Protein AF-A0A0Q1AIX6-F1 (afdb_monomer)

Sequence (187 aa):
MTKRRRKIDTQPGAGPVQQSLFDYIQRLNEALRSGADTEGTLNIRERLRLSLNRAIKNCGLSRPQISGEMSHLLGADVTKSIIDSWTAESKEGNRIPAEYLPAFCQVTGSNEPIEILNDAAGMFSLPGPDALRSEIQRLAEQERKIRSEKRKREIFLLEMEGKAPEVKSSKRLLTPRRKKLRGEGAK

Nearest PDB structures (foldseek):
  1hf0-assembly1_B  TM=4.771E-01  e=3.817E+00  Homo sapiens
  1au7-assembly1_B  TM=4.408E-01  e=3.611E+00  Rattus norvegicus
  5wc9-assembly1_B  TM=4.085E-01  e=3.417E+00  Homo sapiens

Solvent-accessible surface area (backbone atoms only — not comparable to full-atom values): 11769 Å² total; per-residue (Å²): 138,84,84,79,79,82,79,82,80,84,76,94,78,92,71,89,76,78,71,50,69,65,58,52,53,49,52,51,51,43,61,68,67,59,62,74,86,48,92,65,80,74,66,50,65,64,62,42,30,51,35,51,49,48,30,50,69,71,47,80,56,54,61,60,55,50,17,51,56,37,17,65,72,66,75,44,95,46,45,45,69,56,57,50,34,37,52,41,83,89,42,77,91,49,65,75,58,77,87,50,45,64,46,49,25,63,74,33,73,34,61,57,54,58,47,56,52,28,54,67,69,76,44,81,87,59,61,70,71,57,44,51,52,51,50,53,50,54,52,52,52,51,50,52,51,52,52,52,56,50,51,53,51,53,53,52,48,32,58,73,70,72,44,80,81,84,75,81,72,90,73,82,85,88,77,82,83,76,86,82,81,88,79,89,85,89,134

Structure (mmCIF, N/CA/C/O backbone):
data_AF-A0A0Q1AIX6-F1
#
_entry.id   AF-A0A0Q1AIX6-F1
#
loop_
_atom_site.group_PDB
_atom_site.id
_atom_site.type_symbol
_atom_site.label_atom_id
_atom_site.label_alt_id
_atom_site.label_comp_id
_atom_site.label_asym_id
_atom_site.label_entity_id
_atom_site.label_seq_id
_atom_site.pdbx_PDB_ins_code
_atom_site.Cartn_x
_atom_site.Cartn_y
_atom_site.Cartn_z
_atom_site.occupancy
_atom_site.B_iso_or_equiv
_atom_site.auth_seq_id
_atom_site.auth_comp_id
_atom_site.auth_asym_id
_atom_site.auth_atom_id
_atom_site.pdbx_PDB_model_num
ATOM 1 N N . MET A 1 1 ? 18.824 16.399 61.247 1.00 41.16 1 MET A N 1
ATOM 2 C CA . MET A 1 1 ? 19.192 17.239 60.085 1.00 41.16 1 MET A CA 1
ATOM 3 C C . MET A 1 1 ? 18.231 16.963 58.937 1.00 41.16 1 MET A C 1
ATOM 5 O O . MET A 1 1 ? 18.197 15.859 58.410 1.00 41.16 1 MET A O 1
ATOM 9 N N . THR A 1 2 ? 17.383 17.935 58.625 1.00 36.72 2 THR A N 1
ATOM 10 C CA . THR A 1 2 ? 16.204 17.826 57.755 1.00 36.72 2 THR A CA 1
ATOM 11 C C . THR A 1 2 ? 16.592 18.087 56.294 1.00 36.72 2 THR A C 1
ATOM 13 O O . THR A 1 2 ? 17.027 19.185 55.952 1.00 36.72 2 THR A O 1
ATOM 16 N N . LYS A 1 3 ? 16.459 17.086 55.412 1.00 45.44 3 LYS A N 1
ATOM 17 C CA . LYS A 1 3 ? 16.734 17.234 53.971 1.00 45.44 3 LYS A CA 1
ATOM 18 C C . LYS A 1 3 ? 15.636 18.077 53.308 1.00 45.44 3 LYS A C 1
ATOM 20 O O . LYS A 1 3 ? 14.527 17.605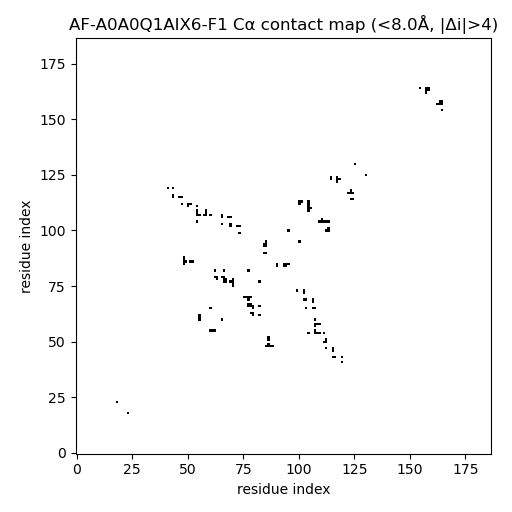 53.075 1.00 45.44 3 LYS A O 1
ATOM 25 N N . ARG A 1 4 ? 15.964 19.333 52.998 1.00 39.69 4 ARG A N 1
ATOM 26 C CA . ARG A 1 4 ? 15.148 20.260 52.197 1.00 39.69 4 ARG A CA 1
ATOM 27 C C . ARG A 1 4 ? 15.014 19.725 50.762 1.00 39.69 4 ARG A C 1
ATOM 29 O O . ARG A 1 4 ? 16.007 19.626 50.045 1.00 39.69 4 ARG A O 1
ATOM 36 N N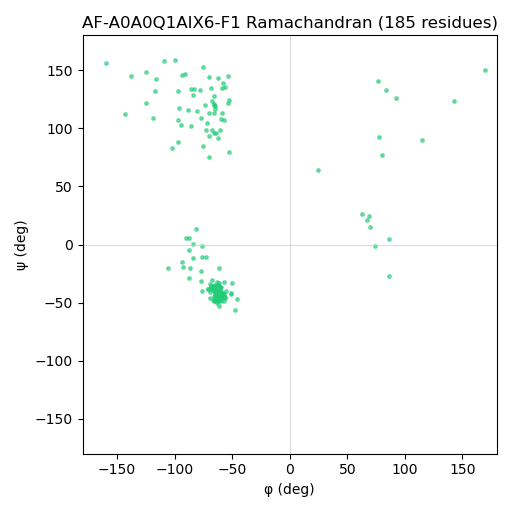 . ARG A 1 5 ? 13.790 19.401 50.333 1.00 45.94 5 ARG A N 1
ATOM 37 C CA . ARG A 1 5 ? 13.445 19.174 48.917 1.00 45.94 5 ARG A CA 1
ATOM 38 C C . ARG A 1 5 ? 13.610 20.499 48.164 1.00 45.94 5 ARG A C 1
ATOM 40 O O . ARG A 1 5 ? 12.954 21.477 48.516 1.00 45.94 5 ARG A O 1
ATOM 47 N N . ARG A 1 6 ? 14.483 20.543 47.152 1.00 44.41 6 ARG A N 1
ATOM 48 C CA . ARG A 1 6 ? 14.595 21.694 46.245 1.00 44.41 6 ARG A CA 1
ATOM 49 C C . ARG A 1 6 ? 13.346 21.736 45.364 1.00 44.41 6 ARG A C 1
ATOM 51 O O . ARG A 1 6 ? 13.110 20.820 44.582 1.00 44.41 6 ARG A O 1
ATOM 58 N N . LYS A 1 7 ? 12.535 22.774 45.551 1.00 42.81 7 LYS A N 1
ATOM 59 C CA . LYS A 1 7 ? 11.471 23.179 44.629 1.00 42.81 7 LYS A CA 1
ATOM 60 C C . LYS A 1 7 ? 12.174 23.667 43.357 1.00 42.81 7 LYS A C 1
ATOM 62 O O . LYS A 1 7 ? 13.061 24.508 43.462 1.00 42.81 7 LYS A O 1
ATOM 67 N N . ILE A 1 8 ? 11.851 23.091 42.201 1.00 43.94 8 ILE A N 1
ATOM 68 C CA . ILE A 1 8 ? 12.318 23.619 40.916 1.00 43.94 8 ILE A CA 1
ATOM 69 C C . ILE A 1 8 ? 11.438 24.835 40.631 1.00 43.94 8 ILE A C 1
ATOM 71 O O . ILE A 1 8 ? 10.236 24.690 40.414 1.00 43.94 8 ILE A O 1
ATOM 75 N N . ASP A 1 9 ? 12.032 26.020 40.732 1.00 41.56 9 ASP A N 1
ATOM 76 C CA . ASP A 1 9 ? 11.418 27.273 40.309 1.00 41.56 9 ASP A CA 1
ATOM 77 C C . ASP A 1 9 ? 11.234 27.231 38.792 1.00 41.56 9 ASP A C 1
ATOM 79 O O . ASP A 1 9 ? 12.197 27.079 38.044 1.00 41.56 9 ASP A O 1
ATOM 83 N N . THR A 1 10 ? 9.993 27.358 38.334 1.00 50.62 10 THR A N 1
ATOM 84 C CA . THR A 1 10 ? 9.696 27.694 36.938 1.00 50.62 10 THR A CA 1
ATOM 85 C C . THR A 1 10 ? 9.320 29.172 36.940 1.00 50.62 10 THR A C 1
ATOM 87 O O . THR A 1 10 ? 8.150 29.517 37.081 1.00 50.62 10 THR A O 1
ATOM 90 N N . GLN A 1 11 ? 10.319 30.059 36.915 1.00 49.84 11 GLN A N 1
ATOM 91 C CA . GLN A 1 11 ? 10.070 31.493 36.752 1.00 49.84 11 GLN A CA 1
ATOM 92 C C . GLN A 1 11 ? 9.783 31.801 35.272 1.00 49.84 11 GLN A C 1
ATOM 94 O O . GLN A 1 11 ? 10.525 31.333 34.405 1.00 49.84 11 GLN A O 1
ATOM 99 N N . PRO A 1 12 ? 8.733 32.578 34.952 1.00 45.59 12 PRO A N 1
ATOM 100 C CA . PRO A 1 12 ? 8.461 33.012 33.592 1.00 45.59 12 PRO A CA 1
ATOM 101 C C . PRO A 1 12 ? 9.265 34.284 33.296 1.00 45.59 12 PRO A C 1
ATOM 103 O O . PRO A 1 12 ? 8.898 35.375 33.724 1.00 45.59 12 PRO A O 1
ATOM 106 N N . GLY A 1 13 ? 10.370 34.145 32.563 1.00 50.66 13 GLY A N 1
ATOM 107 C CA . GLY A 1 13 ? 11.128 35.280 32.030 1.00 50.66 13 GLY A CA 1
ATOM 108 C C . GLY A 1 13 ? 12.640 35.060 32.040 1.00 50.66 13 GLY A C 1
ATOM 109 O O . GLY A 1 13 ? 13.221 34.843 33.093 1.00 50.66 13 GLY A O 1
ATOM 110 N N . ALA A 1 14 ? 13.256 35.188 30.860 1.00 47.53 14 ALA A N 1
ATOM 111 C CA . ALA A 1 14 ? 14.700 35.157 30.577 1.00 47.53 14 ALA A CA 1
ATOM 112 C C . ALA A 1 14 ? 15.377 33.767 30.488 1.00 47.53 14 ALA A C 1
ATOM 114 O O . ALA A 1 14 ? 16.138 33.346 31.353 1.00 47.53 14 ALA A O 1
ATOM 115 N N . GLY A 1 15 ? 15.162 33.093 29.353 1.00 47.16 15 GLY A N 1
ATOM 116 C CA . GLY A 1 15 ? 15.954 31.959 28.856 1.00 47.16 15 GLY A CA 1
ATOM 117 C C . GLY A 1 15 ? 15.247 31.290 27.669 1.00 47.16 15 GLY A C 1
ATOM 118 O O . GLY A 1 15 ? 14.016 31.370 27.614 1.00 47.16 15 GLY A O 1
ATOM 119 N N . PRO A 1 16 ? 15.952 30.671 26.697 1.00 48.53 16 PRO A N 1
ATOM 120 C CA . PRO A 1 16 ? 15.283 29.919 25.640 1.00 48.53 16 PRO A CA 1
ATOM 121 C C . PRO A 1 16 ? 14.456 28.822 26.310 1.00 48.53 16 PRO A C 1
ATOM 123 O O . PRO A 1 16 ? 15.002 27.944 26.975 1.00 48.53 16 PRO A O 1
ATOM 126 N N . VAL A 1 17 ? 13.131 28.940 26.199 1.00 63.47 17 VAL A N 1
ATOM 127 C CA . VAL A 1 17 ? 12.175 28.015 26.807 1.00 63.47 17 VAL A CA 1
ATOM 128 C C . VAL A 1 17 ? 12.509 26.630 26.278 1.00 63.47 17 VAL A C 1
ATOM 130 O O . VAL A 1 17 ? 12.293 26.342 25.100 1.00 63.47 17 VAL A O 1
ATOM 133 N N . GLN A 1 18 ? 13.087 25.788 27.132 1.00 62.38 18 GLN A N 1
ATOM 134 C CA . GLN A 1 18 ? 13.288 24.385 26.822 1.00 62.38 18 GLN A CA 1
ATOM 135 C C . GLN A 1 18 ? 11.887 23.783 26.727 1.00 62.38 18 GLN A C 1
ATOM 137 O O . GLN A 1 18 ? 11.238 23.533 27.740 1.00 62.38 18 GLN A O 1
ATOM 142 N N . GLN A 1 19 ? 11.372 23.688 25.500 1.00 65.44 19 GLN A N 1
ATOM 143 C CA . GLN A 1 19 ? 10.021 23.205 25.252 1.00 65.44 19 GLN A CA 1
ATOM 144 C C . GLN A 1 19 ? 9.911 21.788 25.807 1.00 65.44 19 GLN A C 1
ATOM 146 O O . GLN A 1 19 ? 10.802 20.957 25.602 1.00 65.44 19 GLN A O 1
ATOM 151 N N . SER A 1 20 ? 8.822 21.519 26.525 1.00 83.81 20 SER A N 1
ATOM 152 C CA . SER A 1 20 ? 8.503 20.155 26.918 1.00 83.81 20 SER A CA 1
ATOM 153 C C . SER A 1 20 ? 8.395 19.310 25.652 1.00 83.81 20 SER A C 1
ATOM 155 O O . SER A 1 20 ? 7.803 19.738 24.660 1.00 83.81 20 SER A O 1
ATOM 157 N N . LEU A 1 21 ? 8.931 18.088 25.688 1.00 80.75 21 LEU A N 1
ATOM 158 C CA . LEU A 1 21 ? 8.749 17.112 24.611 1.00 80.75 21 LEU A CA 1
ATOM 159 C C . LEU A 1 21 ? 7.261 16.961 24.247 1.00 80.75 21 LEU A C 1
ATOM 161 O O . LEU A 1 21 ? 6.926 16.764 23.083 1.00 80.75 21 LEU A O 1
ATOM 165 N N . PHE A 1 22 ? 6.375 17.100 25.236 1.00 81.81 22 PHE A N 1
ATOM 166 C CA . PHE A 1 22 ? 4.932 17.059 25.034 1.00 81.81 22 PHE A CA 1
ATOM 167 C C . PHE A 1 22 ? 4.423 18.233 24.185 1.00 81.81 22 PHE A C 1
ATOM 169 O O . PHE A 1 22 ? 3.699 18.003 23.222 1.00 81.81 22 PHE A O 1
ATOM 176 N N . ASP A 1 23 ? 4.868 19.460 24.468 1.00 83.25 23 ASP A N 1
ATOM 177 C CA . ASP A 1 23 ? 4.490 20.658 23.703 1.00 83.25 23 ASP A CA 1
ATOM 178 C C . ASP A 1 23 ? 5.036 20.592 22.272 1.00 83.25 23 ASP A C 1
ATOM 180 O O . ASP A 1 23 ? 4.371 20.994 21.318 1.00 83.25 23 ASP A O 1
ATOM 184 N N . TYR A 1 24 ? 6.238 20.032 22.108 1.00 80.44 24 TYR A N 1
ATOM 185 C CA . TYR A 1 24 ? 6.845 19.817 20.799 1.00 80.44 24 TYR A CA 1
ATOM 186 C C . TYR A 1 24 ? 6.050 18.808 19.959 1.00 80.44 24 TYR A C 1
ATOM 188 O O . TYR A 1 24 ? 5.703 19.092 18.813 1.00 80.44 24 TYR A O 1
ATOM 196 N N . ILE A 1 25 ? 5.695 17.655 20.538 1.00 84.56 25 ILE A N 1
ATOM 197 C CA . ILE A 1 25 ? 4.859 16.645 19.872 1.00 84.56 25 ILE A CA 1
ATOM 198 C C . ILE A 1 25 ? 3.474 17.218 19.551 1.00 84.56 25 ILE A C 1
ATOM 200 O O . ILE A 1 25 ? 2.960 16.995 18.456 1.00 84.56 25 ILE A O 1
ATOM 204 N N . GLN A 1 26 ? 2.875 17.971 20.475 1.00 82.00 26 GLN A N 1
ATOM 205 C CA . GLN A 1 26 ? 1.561 18.574 20.283 1.00 82.00 26 GLN A CA 1
ATOM 206 C C . GLN A 1 26 ? 1.575 19.593 19.141 1.00 82.00 26 GLN A C 1
ATOM 208 O O . GLN A 1 26 ? 0.715 19.515 18.270 1.00 82.00 26 GLN A O 1
ATOM 213 N N . ARG A 1 27 ? 2.598 20.452 19.070 1.00 77.25 27 ARG A N 1
ATOM 214 C CA . ARG A 1 27 ? 2.773 21.430 17.989 1.00 77.25 27 ARG A CA 1
ATOM 215 C C . ARG A 1 27 ? 3.048 20.781 16.635 1.00 77.25 27 ARG A C 1
ATOM 217 O O . ARG A 1 27 ? 2.537 21.258 15.629 1.00 77.25 27 ARG A O 1
ATOM 224 N N . LEU A 1 28 ? 3.834 19.702 16.588 1.00 73.44 28 LEU A N 1
ATOM 225 C CA . LEU A 1 28 ? 4.034 18.926 15.358 1.00 73.44 28 LEU A CA 1
ATOM 226 C C . LEU A 1 28 ? 2.720 18.310 14.871 1.00 73.44 28 LEU A C 1
ATOM 228 O O . LEU A 1 28 ? 2.415 18.360 13.684 1.00 73.44 28 LEU A O 1
ATOM 232 N N . ASN A 1 29 ? 1.926 17.762 15.789 1.00 75.44 29 ASN A N 1
ATOM 233 C CA . ASN A 1 29 ? 0.626 17.178 15.474 1.00 75.44 29 ASN A CA 1
ATOM 234 C C . ASN A 1 29 ? -0.385 18.258 15.056 1.00 75.44 29 ASN A C 1
ATOM 236 O O . ASN A 1 29 ? -1.163 18.049 14.135 1.00 75.44 29 ASN A O 1
ATOM 240 N N . GLU A 1 30 ? -0.343 19.435 15.681 1.00 68.50 30 GLU A N 1
ATOM 241 C CA . GLU A 1 30 ? -1.102 20.607 15.249 1.00 68.50 30 GLU A CA 1
ATOM 242 C C . GLU A 1 30 ? -0.661 21.092 13.876 1.00 68.50 30 GLU A C 1
ATOM 244 O O . GLU A 1 30 ? -1.535 21.324 13.066 1.00 68.50 30 GLU A O 1
ATOM 249 N N . ALA A 1 31 ? 0.631 21.151 13.553 1.00 61.03 31 ALA A N 1
ATOM 250 C CA . ALA A 1 31 ? 1.104 21.513 12.214 1.00 61.03 31 ALA A CA 1
ATOM 251 C C . ALA A 1 31 ? 0.694 20.487 11.139 1.00 61.03 31 ALA A C 1
ATOM 253 O O . ALA A 1 31 ? 0.381 20.862 10.012 1.00 61.03 31 ALA A O 1
ATOM 254 N N . LEU A 1 32 ? 0.654 19.198 11.495 1.00 63.03 32 LEU A N 1
ATOM 255 C CA . LEU A 1 32 ? 0.137 18.125 10.639 1.00 63.03 32 LEU A CA 1
ATOM 256 C C . LEU A 1 32 ? -1.387 18.220 10.445 1.00 63.03 32 LEU A C 1
ATOM 258 O O . LEU A 1 32 ? -1.889 17.884 9.378 1.00 63.03 32 LEU A O 1
ATOM 262 N N . ARG A 1 33 ? -2.129 18.671 11.466 1.00 60.94 33 ARG A N 1
ATOM 263 C CA . ARG A 1 33 ? -3.597 18.823 11.444 1.00 60.94 33 ARG A CA 1
ATOM 264 C C . ARG A 1 33 ? -4.069 20.164 10.901 1.00 60.94 33 ARG A C 1
ATOM 266 O O . ARG A 1 33 ? -5.171 20.244 10.377 1.00 60.94 33 ARG A O 1
ATOM 273 N N . SER A 1 34 ? -3.267 21.212 11.053 1.00 56.59 34 SER A N 1
ATOM 274 C CA . SER A 1 34 ? -3.606 22.586 10.701 1.00 56.59 34 SER A CA 1
ATOM 275 C C . SER A 1 34 ? -3.417 22.858 9.224 1.00 56.59 34 SER A C 1
ATOM 277 O O . SER A 1 34 ? -3.389 24.037 8.887 1.00 56.59 34 SER A O 1
ATOM 279 N N . GLY A 1 35 ? -3.244 21.806 8.403 1.00 53.00 35 GLY A N 1
ATOM 280 C CA . GLY A 1 35 ? -3.623 21.756 6.994 1.00 53.00 35 GLY A CA 1
ATOM 281 C C . GLY A 1 35 ? -3.682 23.134 6.372 1.00 53.00 35 GLY A C 1
ATOM 282 O O . GLY A 1 35 ? -4.755 23.626 6.039 1.00 53.00 35 GLY A O 1
ATOM 283 N N . ALA A 1 36 ? -2.531 23.804 6.303 1.00 52.34 36 ALA A N 1
ATOM 284 C CA . ALA A 1 36 ? -2.419 24.904 5.384 1.00 52.34 36 ALA A CA 1
ATOM 285 C C . ALA A 1 36 ? -2.417 24.173 4.053 1.00 52.34 36 ALA A C 1
ATOM 287 O O . ALA A 1 36 ? -1.377 23.629 3.670 1.00 52.34 36 ALA A O 1
ATOM 288 N N . ASP A 1 37 ? -3.612 24.049 3.465 1.00 58.44 37 ASP A N 1
ATOM 289 C CA . ASP A 1 37 ? -3.861 23.666 2.083 1.00 58.44 37 ASP A CA 1
ATOM 290 C C . ASP A 1 37 ? -3.012 24.603 1.230 1.00 58.44 37 ASP A C 1
ATOM 292 O O . ASP A 1 37 ? -3.424 25.667 0.771 1.00 58.44 37 ASP A O 1
ATOM 296 N N . THR A 1 38 ? -1.739 24.253 1.160 1.00 60.97 38 THR A N 1
ATOM 297 C CA . THR A 1 38 ? -0.726 24.954 0.416 1.00 60.97 38 THR A CA 1
ATOM 298 C C . THR A 1 38 ? -0.842 24.385 -0.979 1.00 60.97 38 THR A C 1
ATOM 300 O O . THR A 1 38 ? -1.045 23.186 -1.190 1.00 60.97 38 THR A O 1
ATOM 303 N N . GLU A 1 39 ? -0.835 25.275 -1.957 1.00 73.44 39 GLU A N 1
ATOM 304 C CA . GLU A 1 39 ? -1.005 24.880 -3.341 1.00 73.44 39 GLU A CA 1
ATOM 305 C C . GLU A 1 39 ? 0.022 23.788 -3.694 1.00 73.44 39 GLU A C 1
ATOM 307 O O . GLU A 1 39 ? 1.227 23.953 -3.510 1.00 73.44 39 GLU A O 1
ATOM 312 N N . GLY A 1 40 ? -0.465 22.626 -4.139 1.00 78.75 40 GLY A N 1
ATOM 313 C CA . GLY A 1 40 ? 0.387 21.514 -4.557 1.00 78.75 40 GLY A CA 1
ATOM 314 C C . GLY A 1 40 ? 0.866 20.541 -3.469 1.00 78.75 40 GLY A C 1
ATOM 315 O O . GLY A 1 40 ? 1.585 19.610 -3.826 1.00 78.75 40 GLY A O 1
ATOM 316 N N . THR A 1 41 ? 0.453 20.639 -2.196 1.00 79.75 41 THR A N 1
ATOM 317 C CA . THR A 1 41 ? 0.847 19.655 -1.150 1.00 79.75 41 THR A CA 1
ATOM 318 C C . THR A 1 41 ? 0.471 18.213 -1.506 1.00 79.75 41 THR A C 1
ATOM 320 O O . THR A 1 41 ? 1.187 17.272 -1.168 1.00 79.75 41 THR A O 1
ATOM 323 N N . LEU A 1 42 ? -0.635 18.033 -2.232 1.00 84.50 42 LEU A N 1
ATOM 324 C CA . LEU A 1 42 ? -1.120 16.728 -2.690 1.00 84.50 42 LEU A CA 1
ATOM 325 C C . LEU A 1 42 ? -0.577 16.325 -4.071 1.00 84.50 42 LEU A C 1
ATOM 327 O O . LEU A 1 42 ? -0.973 15.295 -4.620 1.00 84.50 42 LEU A O 1
ATOM 331 N N . ASN A 1 43 ? 0.344 17.100 -4.654 1.00 90.25 43 ASN A N 1
ATOM 332 C CA . ASN A 1 43 ? 0.985 16.742 -5.915 1.00 90.25 43 ASN A CA 1
ATOM 333 C C . ASN A 1 43 ? 2.031 15.638 -5.698 1.00 90.25 43 ASN A C 1
ATOM 335 O O . ASN A 1 43 ? 3.230 15.874 -5.562 1.00 90.25 43 ASN A O 1
ATOM 339 N N . ILE A 1 44 ? 1.559 14.395 -5.701 1.00 92.44 44 ILE A N 1
ATOM 340 C CA . ILE A 1 44 ? 2.382 13.200 -5.492 1.00 92.44 44 ILE A CA 1
ATOM 341 C C . ILE A 1 44 ? 3.014 12.639 -6.768 1.00 92.44 44 ILE A C 1
ATOM 343 O O . ILE A 1 44 ? 3.630 11.576 -6.708 1.00 92.44 44 ILE A O 1
ATOM 347 N N . ARG A 1 45 ? 2.880 13.314 -7.920 1.00 91.75 45 ARG A N 1
ATOM 348 C CA . ARG A 1 45 ? 3.318 12.808 -9.237 1.00 91.75 45 ARG A CA 1
ATOM 349 C C . ARG A 1 45 ? 4.738 12.245 -9.199 1.00 91.75 45 ARG A C 1
ATOM 351 O O . ARG A 1 45 ? 4.953 11.089 -9.560 1.00 91.75 45 ARG A O 1
ATOM 358 N N . GLU A 1 46 ? 5.700 13.060 -8.773 1.00 92.06 46 GLU A N 1
ATOM 359 C CA . GLU A 1 46 ? 7.112 12.667 -8.790 1.00 92.06 46 GLU A CA 1
ATOM 360 C C . GLU A 1 46 ? 7.417 11.603 -7.739 1.00 92.06 46 GLU A C 1
ATOM 362 O O . GLU A 1 46 ? 8.138 10.648 -8.023 1.00 92.06 46 GLU A O 1
ATOM 367 N N . ARG A 1 47 ? 6.799 11.698 -6.556 1.00 93.94 47 ARG A N 1
ATOM 368 C CA . ARG A 1 47 ? 6.938 10.684 -5.503 1.00 93.94 47 ARG A CA 1
ATOM 369 C C . ARG A 1 47 ? 6.465 9.317 -6.001 1.00 93.94 47 ARG A C 1
ATOM 371 O O . ARG A 1 47 ? 7.187 8.330 -5.861 1.00 93.94 47 ARG A O 1
ATOM 378 N N . LEU A 1 48 ? 5.307 9.279 -6.663 1.00 95.38 48 LEU A N 1
ATOM 379 C CA . LEU A 1 48 ? 4.753 8.073 -7.267 1.00 95.38 48 LEU A CA 1
ATOM 380 C C . LEU A 1 48 ? 5.665 7.546 -8.383 1.00 95.38 48 LEU A C 1
ATOM 382 O O . LEU A 1 48 ? 6.069 6.388 -8.336 1.00 95.38 48 LEU A O 1
ATOM 386 N N . ARG A 1 49 ? 6.089 8.384 -9.336 1.00 95.62 49 ARG A N 1
ATOM 387 C CA . ARG A 1 49 ? 6.994 7.974 -10.428 1.00 95.62 49 ARG A CA 1
ATOM 388 C C . ARG A 1 49 ? 8.308 7.379 -9.911 1.00 95.62 49 ARG A C 1
ATOM 390 O O . ARG A 1 49 ?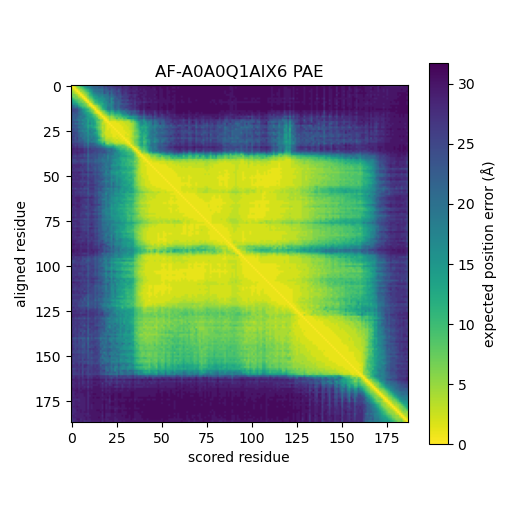 8.792 6.376 -10.446 1.00 95.62 49 ARG A O 1
ATOM 397 N N . LEU A 1 50 ? 8.901 7.986 -8.884 1.00 96.31 50 LEU A N 1
ATOM 398 C CA . LEU A 1 50 ? 10.127 7.488 -8.263 1.00 96.31 50 LEU A CA 1
ATOM 399 C C . LEU A 1 50 ? 9.899 6.142 -7.569 1.00 96.31 50 LEU A C 1
ATOM 401 O O . LEU A 1 50 ? 10.736 5.254 -7.726 1.00 96.31 50 LEU A O 1
ATOM 405 N N . SER A 1 51 ? 8.764 5.951 -6.889 1.00 97.56 51 SER A N 1
ATOM 406 C CA . SER A 1 51 ? 8.415 4.656 -6.286 1.00 97.56 51 SER A CA 1
ATOM 407 C C . SER A 1 51 ? 8.257 3.544 -7.324 1.00 97.56 51 SER A C 1
ATOM 409 O O . SER A 1 51 ? 8.833 2.474 -7.154 1.00 97.56 51 SER A O 1
ATOM 411 N N . LEU A 1 52 ? 7.610 3.814 -8.467 1.00 97.62 52 LEU A N 1
ATOM 412 C CA . LEU A 1 52 ? 7.504 2.843 -9.561 1.00 97.62 52 LEU A CA 1
ATOM 413 C C . LEU A 1 52 ? 8.893 2.445 -10.080 1.00 97.62 52 LEU A C 1
ATOM 415 O O . LEU A 1 52 ? 9.185 1.267 -10.277 1.00 97.62 52 LEU A O 1
ATOM 419 N N . ASN A 1 53 ? 9.785 3.425 -10.264 1.00 97.31 53 ASN A N 1
ATOM 420 C CA . ASN A 1 53 ? 11.158 3.161 -10.691 1.00 97.31 53 ASN A CA 1
ATOM 421 C C . ASN A 1 53 ? 11.952 2.356 -9.650 1.00 97.31 53 ASN A C 1
ATOM 423 O O . ASN A 1 53 ? 12.726 1.480 -10.035 1.00 97.31 53 ASN A O 1
ATOM 427 N N . ARG A 1 54 ? 11.779 2.637 -8.352 1.00 98.00 54 ARG A N 1
ATOM 428 C CA . ARG A 1 54 ? 12.396 1.860 -7.265 1.00 98.00 54 ARG A CA 1
ATOM 429 C C . ARG A 1 54 ? 11.887 0.422 -7.249 1.00 98.00 54 ARG A C 1
ATOM 431 O O . ARG A 1 54 ? 12.703 -0.495 -7.238 1.00 98.00 54 ARG A O 1
ATOM 438 N N . ALA A 1 55 ? 10.574 0.227 -7.328 1.00 98.06 55 ALA A N 1
ATOM 439 C CA . ALA A 1 55 ? 9.945 -1.089 -7.364 1.00 98.06 55 ALA A CA 1
ATOM 440 C C . ALA A 1 55 ? 10.466 -1.936 -8.538 1.00 98.06 55 ALA A C 1
ATOM 442 O O . ALA A 1 55 ? 10.937 -3.053 -8.331 1.00 98.06 55 ALA A O 1
ATOM 443 N N . ILE A 1 56 ? 10.504 -1.372 -9.753 1.00 97.75 56 ILE A N 1
ATOM 444 C CA . ILE A 1 56 ? 11.045 -2.060 -10.939 1.00 97.75 56 ILE A CA 1
ATOM 445 C C . ILE A 1 56 ? 12.519 -2.435 -10.742 1.00 97.75 56 ILE A C 1
ATOM 447 O O . ILE A 1 56 ? 12.912 -3.550 -11.070 1.00 97.75 56 ILE A O 1
ATOM 451 N N . LYS A 1 57 ? 13.344 -1.531 -10.196 1.00 97.06 57 LYS A N 1
ATOM 452 C CA . LYS A 1 57 ? 14.774 -1.801 -9.966 1.00 97.06 57 L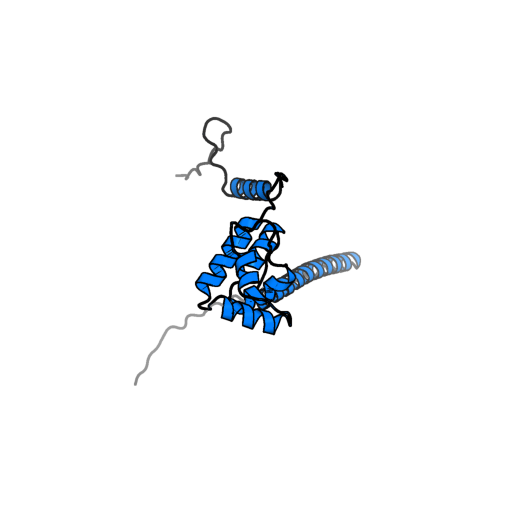YS A CA 1
ATOM 453 C C . LYS A 1 57 ? 15.014 -2.920 -8.949 1.00 97.06 57 LYS A C 1
ATOM 455 O O . LYS A 1 57 ? 15.966 -3.674 -9.114 1.00 97.06 57 LYS A O 1
ATOM 460 N N . ASN A 1 58 ? 14.171 -3.024 -7.924 1.00 97.38 58 ASN A N 1
ATOM 461 C CA . ASN A 1 58 ? 14.392 -3.928 -6.794 1.00 97.38 58 ASN A CA 1
ATOM 462 C C . ASN A 1 58 ? 13.734 -5.307 -6.963 1.00 97.38 58 ASN A C 1
ATOM 464 O O . ASN A 1 58 ? 14.141 -6.249 -6.291 1.00 97.38 58 ASN A O 1
ATOM 468 N N . CYS A 1 59 ? 12.742 -5.448 -7.848 1.00 96.31 59 CYS A N 1
ATOM 469 C CA . CYS A 1 59 ? 11.975 -6.692 -8.000 1.00 96.31 59 CYS A CA 1
ATOM 470 C C . CYS A 1 59 ? 12.698 -7.820 -8.761 1.00 96.31 59 CYS A C 1
ATOM 472 O O . CYS A 1 59 ? 12.211 -8.946 -8.795 1.00 96.31 59 CYS A O 1
ATOM 474 N N . GLY A 1 60 ? 13.839 -7.539 -9.403 1.00 95.62 60 GLY A N 1
ATOM 475 C CA . GLY A 1 60 ? 14.615 -8.530 -10.166 1.00 95.62 60 GLY A CA 1
ATOM 476 C C . GLY A 1 60 ? 14.011 -8.941 -11.519 1.00 95.62 60 GLY A C 1
ATOM 477 O O . GLY A 1 60 ? 14.632 -9.712 -12.247 1.00 95.62 60 GLY A O 1
ATOM 478 N N . LEU A 1 61 ? 12.839 -8.413 -11.886 1.00 97.25 61 LEU A N 1
ATOM 479 C CA . LEU A 1 61 ? 12.173 -8.680 -13.161 1.00 97.25 61 LEU A CA 1
ATOM 480 C C . LEU A 1 61 ? 12.526 -7.624 -14.216 1.00 97.25 61 LEU A C 1
ATOM 482 O O . LEU A 1 61 ? 12.671 -6.434 -13.932 1.00 97.25 61 LEU A O 1
ATOM 486 N N . SER A 1 62 ? 12.608 -8.045 -15.476 1.00 97.25 62 SER A N 1
ATOM 487 C CA . SER A 1 62 ? 12.704 -7.115 -16.602 1.00 97.25 62 SER A CA 1
ATOM 488 C C . SER A 1 62 ? 11.349 -6.457 -16.894 1.00 97.25 62 SER A C 1
ATOM 490 O O . SER A 1 62 ? 10.291 -7.040 -16.668 1.00 97.25 62 SER A O 1
ATOM 492 N N . ARG A 1 63 ? 11.351 -5.246 -17.466 1.00 96.75 63 ARG A N 1
ATOM 493 C CA . ARG A 1 63 ? 10.103 -4.541 -17.826 1.00 96.75 63 ARG A CA 1
ATOM 494 C C . ARG A 1 63 ? 9.161 -5.351 -18.739 1.00 96.75 63 ARG A C 1
ATOM 496 O O . ARG A 1 63 ? 7.963 -5.301 -18.482 1.00 96.75 63 ARG A O 1
ATOM 503 N N . PRO A 1 64 ? 9.640 -6.103 -19.757 1.00 97.69 64 PRO A N 1
ATOM 504 C CA . PRO A 1 64 ? 8.786 -7.022 -20.513 1.00 97.69 64 PRO A CA 1
ATOM 505 C C . PRO A 1 64 ? 8.109 -8.089 -19.645 1.00 97.69 64 PRO A C 1
ATOM 507 O O . PRO A 1 64 ? 6.915 -8.326 -19.808 1.00 97.69 64 PRO A O 1
ATOM 510 N N . GLN A 1 65 ? 8.841 -8.692 -18.701 1.00 98.12 65 GLN A N 1
ATOM 511 C CA . GLN A 1 65 ? 8.271 -9.678 -17.776 1.00 98.12 65 GLN A CA 1
ATOM 512 C C . GLN A 1 65 ? 7.188 -9.037 -16.909 1.00 98.12 65 GLN A C 1
ATOM 514 O O . GLN A 1 65 ? 6.079 -9.551 -16.857 1.00 98.12 65 GLN A O 1
ATOM 519 N N . ILE A 1 66 ? 7.466 -7.863 -16.330 1.00 98.25 66 ILE A N 1
ATOM 520 C CA . ILE A 1 66 ? 6.476 -7.118 -15.538 1.00 98.25 66 ILE A CA 1
ATOM 521 C C . ILE A 1 66 ? 5.219 -6.845 -16.370 1.00 98.25 66 ILE A C 1
ATOM 523 O O . ILE A 1 66 ? 4.112 -7.068 -15.896 1.00 98.25 66 ILE A O 1
ATOM 527 N N . SER A 1 67 ? 5.375 -6.401 -17.620 1.00 97.94 67 SER A N 1
ATOM 528 C CA . SER A 1 67 ? 4.238 -6.120 -18.501 1.00 97.94 67 SER A CA 1
ATOM 529 C C . SER A 1 67 ? 3.412 -7.367 -18.834 1.00 97.94 67 SER A C 1
ATOM 531 O O . SER A 1 67 ? 2.186 -7.293 -18.837 1.00 97.94 67 SER A O 1
ATOM 533 N N . GLY A 1 68 ? 4.059 -8.520 -19.033 1.00 98.06 68 GLY A N 1
ATOM 534 C CA . GLY A 1 68 ? 3.373 -9.791 -19.271 1.00 98.06 68 GLY A CA 1
ATOM 535 C C . GLY A 1 68 ? 2.572 -10.257 -18.055 1.00 98.06 68 GLY A C 1
ATOM 536 O O . GLY A 1 68 ? 1.382 -10.536 -18.178 1.00 98.06 68 GLY A O 1
ATOM 537 N N . GLU A 1 69 ? 3.191 -10.254 -16.873 1.00 98.25 69 GLU A N 1
ATOM 538 C CA . GLU A 1 69 ? 2.527 -10.629 -15.617 1.00 98.25 69 GLU A CA 1
ATOM 539 C C . GLU A 1 69 ? 1.372 -9.677 -15.277 1.00 98.25 69 GLU A C 1
ATOM 541 O O . GLU A 1 69 ? 0.278 -10.113 -14.922 1.00 98.25 69 GLU A O 1
ATOM 546 N N . MET A 1 70 ? 1.572 -8.365 -15.450 1.00 98.12 70 MET A N 1
ATOM 547 C CA . MET A 1 70 ? 0.498 -7.386 -15.272 1.00 98.12 70 MET A CA 1
ATOM 548 C C . MET A 1 70 ? -0.652 -7.629 -16.248 1.00 98.12 70 MET A C 1
ATOM 550 O O . MET A 1 70 ? -1.806 -7.563 -15.835 1.00 98.12 70 MET A O 1
ATOM 554 N N . SER A 1 71 ? -0.355 -7.931 -17.515 1.00 98.19 71 SER A N 1
ATOM 555 C CA . SER A 1 71 ? -1.397 -8.202 -18.509 1.00 98.19 71 SER A CA 1
ATOM 556 C C . SER A 1 71 ? -2.224 -9.427 -18.139 1.00 98.19 71 SER A C 1
ATOM 558 O O . SER A 1 71 ? -3.449 -9.406 -18.241 1.00 98.19 71 SER A O 1
ATOM 560 N N . HIS A 1 72 ? -1.558 -10.474 -17.644 1.00 98.00 72 HIS A N 1
ATOM 561 C CA . HIS A 1 72 ? -2.216 -11.679 -17.160 1.00 98.00 72 HIS A CA 1
ATOM 562 C C . HIS A 1 72 ? -3.151 -11.389 -15.977 1.00 98.00 72 HIS A C 1
ATOM 564 O O . HIS A 1 72 ? -4.305 -11.812 -15.999 1.00 98.00 72 HIS A O 1
ATOM 570 N N . LEU A 1 73 ? -2.686 -10.631 -14.977 1.00 97.81 73 LEU A N 1
ATOM 571 C CA . LEU A 1 73 ? -3.485 -10.292 -13.793 1.00 97.81 73 LEU A CA 1
ATOM 572 C C . LEU A 1 73 ? -4.653 -9.346 -14.100 1.00 97.81 73 LEU A C 1
ATOM 574 O O . LEU A 1 73 ? -5.706 -9.453 -13.476 1.00 97.81 73 LEU A O 1
ATOM 578 N N . LEU A 1 74 ? -4.464 -8.406 -15.027 1.00 97.44 74 LEU A N 1
ATOM 579 C CA . LEU A 1 74 ? -5.465 -7.390 -15.363 1.00 97.44 74 LEU A CA 1
ATOM 580 C C . LEU A 1 74 ? -6.470 -7.863 -16.419 1.00 97.44 74 LEU A C 1
ATOM 582 O O . LEU A 1 74 ? -7.531 -7.257 -16.551 1.00 97.44 74 LEU A O 1
ATOM 586 N N . GLY A 1 75 ? -6.139 -8.899 -17.198 1.00 96.88 75 GLY A N 1
ATOM 587 C CA . GLY A 1 75 ? -6.911 -9.270 -18.386 1.00 96.88 75 GLY A CA 1
ATOM 588 C C . GLY A 1 75 ? -6.912 -8.172 -19.458 1.00 96.88 75 GLY A C 1
ATOM 589 O O . GLY A 1 75 ? -7.864 -8.064 -20.227 1.00 96.88 75 GLY A O 1
ATOM 590 N N . ALA A 1 76 ? -5.871 -7.335 -19.482 1.00 95.31 76 ALA A N 1
ATOM 591 C CA . ALA A 1 76 ? -5.723 -6.194 -20.380 1.00 95.31 76 ALA A CA 1
ATOM 592 C C . ALA A 1 76 ? -4.286 -6.119 -20.906 1.00 95.31 76 ALA A C 1
ATOM 594 O O . ALA A 1 76 ? -3.349 -6.407 -20.169 1.00 95.31 76 ALA A O 1
ATOM 595 N N . ASP A 1 77 ? -4.100 -5.692 -22.154 1.00 95.38 77 ASP A N 1
ATOM 596 C CA . ASP A 1 77 ? -2.770 -5.621 -22.764 1.00 95.38 77 ASP A CA 1
ATOM 597 C C . ASP A 1 77 ? -1.939 -4.461 -22.193 1.00 95.38 77 ASP A C 1
ATOM 599 O O . ASP A 1 77 ? -2.033 -3.305 -22.617 1.00 95.38 77 ASP A O 1
ATOM 603 N N . VAL A 1 78 ? -1.062 -4.784 -21.245 1.00 97.06 78 VAL A N 1
ATOM 604 C CA . VAL A 1 78 ? -0.021 -3.890 -20.739 1.00 97.06 78 VAL A CA 1
ATOM 605 C C . VAL A 1 78 ? 1.274 -4.197 -21.478 1.00 97.06 78 VAL A C 1
ATOM 607 O O . VAL A 1 78 ? 1.846 -5.276 -21.369 1.00 97.06 78 VAL A O 1
ATOM 610 N N . THR A 1 79 ? 1.787 -3.219 -22.220 1.00 97.44 79 THR A N 1
ATOM 611 C CA . THR A 1 79 ? 3.045 -3.355 -22.968 1.00 97.44 79 THR A CA 1
ATOM 612 C C . THR A 1 79 ? 4.217 -2.722 -22.219 1.00 97.44 79 THR A C 1
ATOM 614 O O . THR A 1 79 ? 4.049 -1.807 -21.408 1.00 97.44 79 THR A O 1
ATOM 617 N N . LYS A 1 80 ? 5.452 -3.128 -22.548 1.00 97.06 80 LYS A N 1
ATOM 618 C CA . LYS A 1 80 ? 6.673 -2.470 -22.043 1.00 97.06 80 LYS A CA 1
ATOM 619 C C . LYS A 1 80 ? 6.637 -0.949 -22.255 1.00 97.06 80 LYS A C 1
ATOM 621 O O . LYS A 1 80 ? 7.004 -0.198 -21.356 1.00 97.06 80 LYS A O 1
ATOM 626 N N . SER A 1 81 ? 6.183 -0.488 -23.424 1.00 96.31 81 SER A N 1
ATOM 627 C CA . SER A 1 81 ? 6.084 0.943 -23.742 1.00 96.31 81 SER A CA 1
ATOM 628 C C . SER A 1 81 ? 5.105 1.691 -22.843 1.00 96.31 81 SER A C 1
ATOM 630 O O . SER A 1 81 ? 5.341 2.865 -22.549 1.00 96.31 81 SER A O 1
ATOM 632 N N . ILE A 1 82 ? 4.038 1.023 -22.391 1.00 95.81 82 ILE A N 1
ATOM 633 C CA . ILE A 1 82 ? 3.092 1.577 -21.422 1.00 95.81 82 ILE A CA 1
ATOM 634 C C . ILE A 1 82 ? 3.792 1.758 -20.066 1.00 95.81 82 ILE A C 1
ATOM 636 O O . ILE A 1 82 ? 3.775 2.862 -19.526 1.00 95.81 82 ILE A O 1
ATOM 640 N N . ILE A 1 83 ? 4.516 0.749 -19.569 1.00 96.12 83 ILE A N 1
ATOM 641 C CA . ILE A 1 83 ? 5.288 0.867 -18.313 1.00 96.12 83 ILE A CA 1
ATOM 642 C C . ILE A 1 83 ? 6.356 1.969 -18.407 1.00 96.12 83 ILE A C 1
ATOM 644 O O . ILE A 1 83 ? 6.517 2.782 -17.491 1.00 96.12 83 ILE A O 1
ATOM 648 N N . ASP A 1 84 ? 7.072 2.038 -19.530 1.00 95.75 84 ASP A N 1
ATOM 649 C CA . ASP A 1 84 ? 8.049 3.102 -19.783 1.00 95.75 84 ASP A CA 1
ATOM 650 C C . ASP A 1 84 ? 7.372 4.482 -19.800 1.00 95.75 84 ASP A C 1
ATOM 652 O O . ASP A 1 84 ? 7.965 5.472 -19.377 1.00 95.75 84 ASP A O 1
ATOM 656 N N . SER A 1 85 ? 6.116 4.566 -20.256 1.00 95.69 85 SER A N 1
ATOM 657 C CA . SER A 1 85 ? 5.362 5.821 -20.269 1.00 95.69 85 SER A CA 1
ATOM 658 C C . SER A 1 85 ? 5.03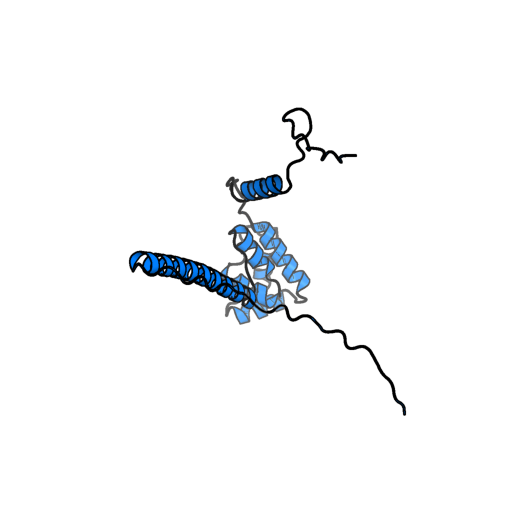1 6.344 -18.874 1.00 95.69 85 SER A C 1
ATOM 660 O O . SER A 1 85 ? 5.101 7.550 -18.665 1.00 95.69 85 SER A O 1
ATOM 662 N N . TRP A 1 86 ? 4.746 5.453 -17.921 1.00 95.50 86 TRP A N 1
ATOM 663 C CA . TRP A 1 86 ? 4.431 5.820 -16.537 1.00 95.50 86 TRP A CA 1
ATOM 664 C C . TRP A 1 86 ? 5.665 6.197 -15.714 1.00 95.50 86 TRP A C 1
ATOM 666 O O . TRP A 1 86 ? 5.552 6.880 -14.699 1.00 95.50 86 TRP A O 1
ATOM 676 N N . THR A 1 87 ? 6.845 5.726 -16.122 1.00 94.50 87 THR A N 1
ATOM 677 C CA . THR A 1 87 ? 8.088 5.851 -15.342 1.00 94.50 87 THR A CA 1
ATOM 678 C C . THR A 1 87 ? 9.055 6.901 -15.884 1.00 94.50 87 THR A C 1
ATOM 680 O O . THR A 1 87 ? 9.911 7.384 -15.130 1.00 94.50 87 THR A O 1
ATOM 683 N N . ALA A 1 88 ? 8.914 7.280 -17.157 1.00 93.44 88 ALA A N 1
ATOM 684 C CA . ALA A 1 88 ? 9.722 8.305 -17.805 1.00 93.44 88 ALA A CA 1
ATOM 685 C C . ALA A 1 88 ? 9.432 9.709 -17.252 1.00 93.44 88 ALA A C 1
ATOM 687 O O . ALA A 1 88 ? 8.285 10.122 -17.118 1.00 93.44 88 ALA A O 1
ATOM 688 N N . GLU A 1 89 ? 10.495 10.465 -16.983 1.00 90.00 89 GLU A N 1
ATOM 689 C CA . GLU A 1 89 ? 10.409 11.856 -16.519 1.00 90.00 89 GLU A CA 1
ATOM 690 C C . GLU A 1 89 ? 9.942 12.810 -17.627 1.00 90.00 89 GLU A C 1
ATOM 692 O O . GLU A 1 89 ? 9.110 13.680 -17.390 1.00 90.00 89 GLU A O 1
ATOM 697 N N . SER A 1 90 ? 10.403 12.582 -18.862 1.00 87.50 90 SER A N 1
ATOM 698 C CA . SER A 1 90 ? 10.096 13.409 -20.037 1.00 87.50 90 SER A CA 1
ATOM 699 C C . SER A 1 90 ? 8.672 13.252 -20.578 1.00 87.50 90 SER A C 1
ATOM 701 O O . SER A 1 90 ? 8.262 14.014 -21.451 1.00 87.50 90 SER A O 1
ATOM 703 N N . LYS A 1 91 ? 7.910 12.260 -20.102 1.00 84.12 91 LYS A N 1
ATOM 704 C CA . LYS A 1 91 ? 6.537 12.004 -20.548 1.00 84.12 91 LYS A CA 1
ATOM 705 C C . LYS A 1 91 ? 5.543 12.643 -19.588 1.00 84.12 91 LYS A C 1
ATOM 707 O O . LYS A 1 91 ? 5.054 12.032 -18.636 1.00 84.12 91 LYS A O 1
ATOM 712 N N . GLU A 1 92 ? 5.223 13.897 -19.862 1.00 76.38 92 GLU A N 1
ATOM 713 C CA . GLU A 1 92 ? 4.160 14.597 -19.151 1.00 76.38 92 GLU A CA 1
ATOM 714 C C . GLU A 1 92 ? 2.783 14.032 -19.542 1.00 76.38 92 GLU A C 1
ATOM 716 O O . GLU A 1 92 ? 2.580 13.588 -20.667 1.00 76.38 92 GLU A O 1
ATOM 721 N N . GLY A 1 93 ? 1.847 13.961 -18.591 1.00 79.62 93 GLY A N 1
ATOM 722 C CA . GLY A 1 93 ? 0.486 13.444 -18.815 1.00 79.62 93 GLY A CA 1
ATOM 723 C C . GLY A 1 93 ? 0.299 11.927 -18.676 1.00 79.62 93 GLY A C 1
ATOM 724 O O . GLY A 1 93 ? -0.774 11.499 -18.266 1.00 79.62 93 GLY A O 1
ATOM 725 N N . ASN A 1 94 ? 1.327 11.106 -18.906 1.00 88.00 94 ASN A N 1
ATOM 726 C CA . ASN A 1 94 ? 1.196 9.651 -18.758 1.00 88.00 94 ASN A CA 1
ATOM 727 C C . ASN A 1 94 ? 1.310 9.236 -17.286 1.00 88.00 94 ASN A C 1
ATOM 729 O O . ASN A 1 94 ? 2.355 9.408 -16.651 1.00 88.00 94 ASN A O 1
ATOM 733 N N . ARG A 1 95 ? 0.223 8.703 -16.725 1.00 90.81 95 ARG A N 1
ATOM 734 C CA . ARG A 1 95 ? 0.151 8.208 -15.345 1.00 90.81 95 ARG A CA 1
ATOM 735 C C . ARG A 1 95 ? -0.331 6.774 -15.342 1.00 90.81 95 ARG A C 1
ATOM 737 O O . ARG A 1 95 ? -1.114 6.384 -16.205 1.00 90.81 95 ARG A O 1
ATOM 744 N N . ILE A 1 96 ? 0.147 6.013 -14.365 1.00 94.81 96 ILE A N 1
ATOM 745 C CA . ILE A 1 96 ? -0.426 4.704 -14.094 1.00 94.81 96 ILE A CA 1
ATOM 746 C C . ILE A 1 96 ? -1.869 4.900 -13.600 1.00 94.81 96 ILE A C 1
ATOM 748 O O . ILE A 1 96 ? -2.080 5.708 -12.689 1.00 94.81 96 ILE A O 1
ATOM 752 N N . PRO A 1 97 ? -2.859 4.217 -14.198 1.00 95.25 97 PRO A N 1
ATOM 753 C CA . PRO A 1 97 ? -4.218 4.207 -13.674 1.00 95.25 97 PRO A CA 1
ATOM 754 C C . PRO A 1 97 ? -4.256 3.576 -12.277 1.00 95.25 97 PRO A C 1
ATOM 756 O O . PRO A 1 97 ? -3.513 2.631 -11.994 1.00 95.25 97 PRO A O 1
ATOM 759 N N . ALA A 1 98 ? -5.104 4.092 -11.388 1.00 94.81 98 ALA A N 1
ATOM 760 C CA . ALA A 1 98 ? -5.153 3.630 -10.000 1.00 94.81 98 ALA A CA 1
ATOM 761 C C . ALA A 1 98 ? -5.554 2.148 -9.903 1.00 94.81 98 ALA A C 1
ATOM 763 O O . ALA A 1 98 ? -5.022 1.407 -9.079 1.00 94.81 98 ALA A O 1
ATOM 764 N N . GLU A 1 99 ? -6.426 1.698 -10.802 1.00 96.31 99 GLU A N 1
ATOM 765 C CA . GLU A 1 99 ? -6.874 0.315 -10.943 1.00 96.31 99 GLU A CA 1
ATOM 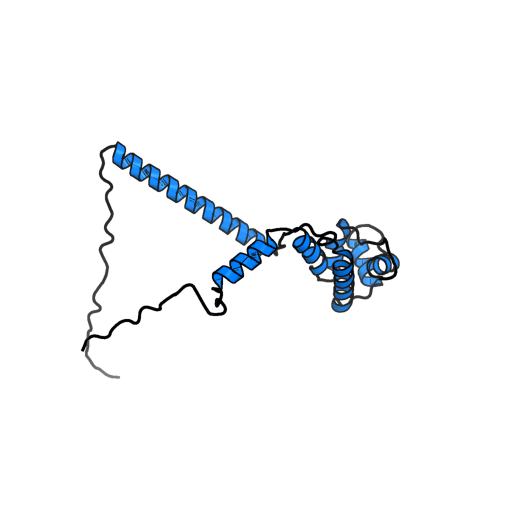766 C C . GLU A 1 99 ? -5.741 -0.670 -11.287 1.00 96.31 99 GLU A C 1
ATOM 768 O O . GLU A 1 99 ? -5.878 -1.865 -11.041 1.00 96.31 99 GLU A O 1
ATOM 773 N N . TYR A 1 100 ? -4.605 -0.196 -11.817 1.00 97.69 100 TYR A N 1
ATOM 774 C CA . TYR A 1 100 ? -3.469 -1.051 -12.196 1.00 97.69 100 TYR A CA 1
ATOM 775 C C . TYR A 1 100 ? -2.421 -1.174 -11.088 1.00 97.69 100 TYR A C 1
ATOM 777 O O . TYR A 1 100 ? -1.566 -2.063 -11.141 1.00 97.69 100 TYR A O 1
ATOM 785 N N . LEU A 1 101 ? -2.475 -0.306 -10.074 1.00 96.88 101 LEU A N 1
ATOM 786 C CA . LEU A 1 101 ? -1.524 -0.316 -8.965 1.00 96.88 101 LEU A CA 1
ATOM 787 C C . LEU A 1 101 ? -1.514 -1.636 -8.185 1.00 96.88 101 LEU A C 1
ATOM 789 O O . LEU A 1 101 ? -0.415 -2.106 -7.905 1.00 96.88 101 LEU A O 1
ATOM 793 N N . PRO A 1 102 ? -2.653 -2.291 -7.877 1.00 96.62 102 PRO A N 1
ATOM 794 C CA . PRO A 1 102 ? -2.627 -3.578 -7.184 1.00 96.62 102 PRO A CA 1
ATOM 795 C C . PRO A 1 102 ? -1.841 -4.646 -7.953 1.00 96.62 102 PRO A C 1
ATOM 797 O O . PRO A 1 102 ? -0.983 -5.309 -7.372 1.00 96.62 102 PRO A O 1
ATOM 800 N N . ALA A 1 103 ? -2.064 -4.758 -9.269 1.00 98.06 103 ALA A N 1
ATOM 801 C CA . ALA A 1 103 ? -1.333 -5.696 -10.119 1.00 98.06 103 ALA A CA 1
ATOM 802 C C . ALA A 1 103 ? 0.162 -5.347 -10.182 1.00 98.06 103 ALA A C 1
ATOM 804 O O . ALA A 1 103 ? 1.009 -6.225 -10.032 1.00 98.06 103 ALA A O 1
ATOM 805 N N . PHE A 1 104 ? 0.504 -4.064 -10.334 1.00 98.25 104 PHE A N 1
ATOM 806 C CA . PHE A 1 104 ? 1.897 -3.613 -10.321 1.00 98.25 104 PHE A CA 1
ATOM 807 C C . PHE A 1 104 ? 2.605 -3.953 -9.000 1.00 98.25 104 PHE A C 1
ATOM 809 O O . PHE A 1 104 ? 3.705 -4.511 -9.012 1.00 98.25 104 PHE A O 1
ATOM 816 N N . CYS A 1 105 ? 1.981 -3.639 -7.863 1.00 97.50 105 CYS A N 1
ATOM 817 C CA . CYS A 1 105 ? 2.530 -3.899 -6.534 1.00 97.50 105 CYS A CA 1
ATOM 818 C C . CYS A 1 105 ? 2.698 -5.401 -6.280 1.00 97.50 105 CYS A C 1
ATOM 820 O O . CYS A 1 105 ? 3.728 -5.818 -5.756 1.00 97.50 105 CYS A O 1
ATOM 822 N N . GLN A 1 106 ? 1.735 -6.221 -6.712 1.00 97.56 106 GLN A N 1
ATOM 823 C CA . GLN A 1 106 ? 1.816 -7.678 -6.612 1.00 97.56 106 GLN A CA 1
ATOM 824 C C . GLN A 1 106 ? 2.973 -8.255 -7.441 1.00 97.56 106 GLN A C 1
ATOM 826 O O . GLN A 1 106 ? 3.730 -9.075 -6.931 1.00 97.56 106 GLN A O 1
ATOM 831 N N . VAL A 1 107 ? 3.138 -7.813 -8.692 1.00 98.19 107 VAL A N 1
ATOM 832 C CA . VAL A 1 107 ? 4.195 -8.310 -9.593 1.00 98.19 107 VAL A CA 1
ATOM 833 C C . VAL A 1 107 ? 5.581 -7.857 -9.141 1.00 98.19 107 VAL A C 1
ATOM 835 O O . VAL A 1 107 ? 6.534 -8.630 -9.182 1.00 98.19 107 VAL A O 1
ATOM 838 N N . THR A 1 108 ? 5.713 -6.604 -8.704 1.00 98.00 108 THR A N 1
ATOM 839 C CA . THR A 1 108 ? 7.001 -6.049 -8.258 1.00 98.00 108 THR A CA 1
ATOM 840 C C . THR A 1 108 ? 7.331 -6.368 -6.799 1.00 98.00 108 THR A C 1
ATOM 842 O O . THR A 1 108 ? 8.457 -6.131 -6.364 1.00 98.00 108 THR A O 1
ATOM 845 N N . GLY A 1 109 ? 6.370 -6.887 -6.030 1.00 96.88 109 GLY A N 1
ATOM 846 C CA . GLY A 1 109 ? 6.520 -7.156 -4.600 1.00 96.88 109 GLY A CA 1
ATOM 847 C C . GLY A 1 109 ? 6.679 -5.897 -3.741 1.00 96.88 109 GLY A C 1
ATOM 848 O O . GLY A 1 109 ? 7.223 -5.979 -2.641 1.00 96.88 109 GLY A O 1
ATOM 849 N N . SER A 1 110 ? 6.251 -4.728 -4.227 1.00 96.56 110 SER A N 1
ATOM 850 C CA . SER A 1 110 ? 6.387 -3.446 -3.526 1.00 96.56 110 SER A CA 1
ATOM 851 C C . SER A 1 110 ? 5.037 -2.755 -3.375 1.00 96.56 110 SER A C 1
ATOM 853 O O . SER A 1 110 ? 4.400 -2.431 -4.369 1.00 96.56 110 SER A O 1
ATOM 855 N N . ASN A 1 111 ? 4.632 -2.471 -2.134 1.00 95.56 111 ASN A N 1
ATOM 856 C CA . ASN A 1 111 ? 3.404 -1.723 -1.828 1.00 95.56 111 ASN A CA 1
ATOM 857 C C . ASN A 1 111 ? 3.611 -0.200 -1.800 1.00 95.56 111 ASN A C 1
ATOM 859 O O . ASN A 1 111 ? 2.638 0.542 -1.672 1.00 95.56 111 ASN A O 1
ATOM 863 N N . GLU A 1 112 ? 4.853 0.269 -1.959 1.00 95.56 112 GLU A N 1
ATOM 864 C CA . GLU A 1 112 ? 5.238 1.682 -1.853 1.00 95.56 112 GLU A CA 1
ATOM 865 C C . GLU A 1 112 ? 4.370 2.626 -2.719 1.00 95.56 112 GLU A C 1
ATOM 867 O O . GLU A 1 112 ? 3.965 3.680 -2.224 1.00 95.56 112 GLU A O 1
ATOM 872 N N . PRO A 1 113 ? 4.001 2.283 -3.975 1.00 95.88 113 PRO A N 1
ATOM 873 C CA . PRO A 1 113 ? 3.118 3.137 -4.773 1.00 95.88 113 PRO A CA 1
ATOM 874 C C . PRO A 1 113 ? 1.736 3.361 -4.141 1.00 95.88 113 PRO A C 1
ATOM 876 O O . PRO A 1 113 ? 1.186 4.458 -4.232 1.00 95.88 113 PRO A O 1
ATOM 879 N N . ILE A 1 114 ? 1.178 2.335 -3.490 1.00 95.69 114 ILE A N 1
ATOM 880 C CA . ILE A 1 114 ? -0.115 2.409 -2.795 1.00 95.69 114 ILE A CA 1
ATOM 881 C C . ILE A 1 114 ? 0.040 3.161 -1.470 1.00 95.69 114 ILE A C 1
ATOM 883 O O . ILE A 1 114 ? -0.804 3.987 -1.134 1.00 95.69 114 ILE A O 1
ATOM 887 N N . GLU A 1 115 ? 1.132 2.934 -0.740 1.00 94.12 115 GLU A N 1
ATOM 888 C CA . GLU A 1 115 ? 1.444 3.662 0.498 1.00 94.12 115 GLU A CA 1
ATOM 889 C C . GLU A 1 115 ? 1.529 5.172 0.248 1.00 94.12 115 GLU A C 1
ATOM 891 O O . GLU A 1 115 ? 0.933 5.950 0.982 1.00 94.12 115 GLU A O 1
ATOM 896 N N . ILE A 1 116 ? 2.140 5.598 -0.861 1.00 94.38 116 ILE A N 1
ATOM 897 C CA . ILE A 1 116 ? 2.206 7.013 -1.253 1.00 94.38 116 ILE A CA 1
ATOM 898 C C . ILE A 1 116 ? 0.824 7.643 -1.451 1.00 94.38 116 ILE A C 1
ATOM 900 O O . ILE A 1 116 ? 0.663 8.830 -1.139 1.00 94.38 116 ILE A O 1
ATOM 904 N N . LEU A 1 117 ? -0.139 6.886 -1.992 1.00 93.56 117 LEU A N 1
ATOM 905 C CA . LEU A 1 117 ? -1.526 7.332 -2.129 1.00 93.56 117 LEU A CA 1
ATOM 906 C C . LEU A 1 117 ? -2.202 7.440 -0.765 1.00 93.56 117 LEU A C 1
ATOM 908 O O . LEU A 1 117 ? -2.842 8.451 -0.484 1.00 93.56 117 LEU A O 1
ATOM 912 N N . ASN A 1 118 ? -2.029 6.427 0.083 1.00 93.06 118 ASN A N 1
ATOM 913 C CA . ASN A 1 118 ? -2.603 6.401 1.424 1.00 93.06 118 ASN A CA 1
ATOM 914 C C . ASN A 1 118 ? -2.074 7.561 2.270 1.00 93.06 118 ASN A C 1
ATOM 916 O O . ASN A 1 118 ? -2.872 8.314 2.821 1.00 93.06 118 ASN A O 1
ATOM 920 N N . ASP A 1 119 ? -0.759 7.779 2.270 1.00 90.31 119 ASP A N 1
ATOM 921 C CA . ASP A 1 119 ? -0.106 8.877 2.982 1.00 90.31 119 ASP A CA 1
ATOM 922 C C . ASP A 1 119 ? -0.658 10.238 2.548 1.00 90.31 119 ASP A C 1
ATOM 924 O O . ASP A 1 119 ? -0.939 11.099 3.379 1.00 90.31 119 ASP A O 1
ATOM 928 N N . ALA A 1 120 ? -0.842 10.441 1.239 1.00 90.38 120 ALA A N 1
ATOM 929 C CA . ALA A 1 120 ? -1.404 11.682 0.709 1.00 90.38 120 ALA A CA 1
ATOM 930 C C . ALA A 1 120 ? -2.879 11.872 1.083 1.00 90.38 120 ALA A C 1
ATOM 932 O O . ALA A 1 120 ? -3.326 13.000 1.264 1.00 90.38 120 ALA A O 1
ATOM 933 N N . ALA A 1 121 ? -3.623 10.777 1.229 1.00 89.94 121 ALA A N 1
ATOM 934 C CA . ALA A 1 121 ? -5.006 10.787 1.684 1.00 89.94 121 ALA A CA 1
ATOM 935 C C . ALA A 1 121 ? -5.148 10.818 3.221 1.00 89.94 121 ALA A C 1
ATOM 937 O O . ALA A 1 121 ? -6.271 10.795 3.724 1.00 89.94 121 ALA A O 1
ATOM 938 N N . GLY A 1 122 ? -4.044 10.843 3.980 1.00 87.12 122 GLY A N 1
ATOM 939 C CA . GLY A 1 122 ? -4.069 10.781 5.446 1.00 87.12 122 GLY A CA 1
ATOM 940 C C . GLY A 1 122 ? -4.521 9.423 5.998 1.00 87.12 122 GLY A C 1
ATOM 941 O O . GLY A 1 122 ? -5.045 9.343 7.110 1.00 87.12 122 GLY A O 1
ATOM 942 N N . MET A 1 123 ? -4.353 8.359 5.215 1.00 89.75 123 MET A N 1
ATOM 943 C CA . MET A 1 123 ? -4.707 6.986 5.556 1.00 89.75 123 MET A CA 1
ATOM 944 C C . MET A 1 123 ? -3.455 6.136 5.778 1.00 89.75 123 MET A C 1
ATOM 946 O O . MET A 1 123 ? -2.389 6.418 5.246 1.00 89.75 123 MET A O 1
ATOM 950 N N . PHE A 1 124 ? -3.613 5.038 6.515 1.00 85.12 124 PHE A N 1
ATOM 951 C CA . PHE A 1 124 ? -2.584 4.012 6.658 1.00 85.12 124 PHE A CA 1
ATOM 952 C C . PHE A 1 124 ? -3.098 2.696 6.082 1.00 85.12 124 PHE A C 1
ATOM 954 O O . PHE A 1 124 ? -4.203 2.261 6.414 1.00 85.12 124 PHE A O 1
ATOM 961 N N . SER A 1 125 ? -2.289 2.037 5.254 1.00 86.00 125 SER A N 1
ATOM 962 C CA . SER A 1 125 ? -2.514 0.638 4.888 1.00 86.00 125 SER A CA 1
ATOM 963 C C . SER A 1 125 ? -1.939 -0.280 5.954 1.00 86.00 125 SER A C 1
ATOM 965 O O . SER A 1 125 ? -0.795 -0.122 6.374 1.00 86.00 125 SER A O 1
ATOM 967 N N . LEU A 1 126 ? -2.721 -1.278 6.352 1.00 87.31 126 LEU A N 1
ATOM 968 C CA . LEU A 1 126 ? -2.278 -2.355 7.229 1.00 87.31 126 LEU A CA 1
ATOM 969 C C . LEU A 1 126 ? -2.338 -3.682 6.469 1.00 87.31 126 LEU A C 1
ATOM 971 O O . LEU A 1 126 ? -3.302 -3.905 5.729 1.00 87.31 126 LEU A O 1
ATOM 975 N N . PRO A 1 127 ? -1.371 -4.597 6.671 1.00 85.00 127 PRO A N 1
ATOM 976 C CA . PRO A 1 127 ? -1.536 -5.984 6.259 1.00 85.00 127 PRO A CA 1
ATOM 977 C C . PRO A 1 127 ? -2.836 -6.555 6.839 1.00 85.00 127 PRO A C 1
ATOM 979 O O . PRO A 1 127 ? -3.209 -6.232 7.968 1.00 85.00 127 PRO A O 1
ATOM 982 N N . GLY A 1 128 ? -3.510 -7.438 6.097 1.00 88.56 128 GLY A N 1
ATOM 983 C CA . GLY A 1 128 ? -4.819 -7.985 6.486 1.00 88.56 128 GLY A CA 1
ATOM 984 C C . GLY A 1 128 ? -4.919 -8.453 7.951 1.00 88.56 128 GLY A C 1
ATOM 985 O O . GLY A 1 128 ? -5.856 -8.051 8.643 1.00 88.56 128 GLY A O 1
ATOM 986 N N . PRO A 1 129 ? -3.949 -9.224 8.483 1.00 92.69 129 PRO A N 1
ATOM 987 C CA . PRO A 1 129 ? -3.961 -9.628 9.889 1.00 92.69 129 PRO A CA 1
ATOM 988 C C . PRO A 1 129 ? -3.927 -8.457 10.883 1.00 92.69 129 PRO A C 1
ATOM 990 O O . PRO A 1 129 ? -4.596 -8.509 11.914 1.00 92.69 129 PRO A O 1
ATOM 993 N N . ASP A 1 130 ? -3.177 -7.394 10.587 1.00 92.06 130 ASP A N 1
ATOM 994 C CA . ASP A 1 130 ? -3.056 -6.221 11.459 1.00 92.06 130 ASP A CA 1
ATOM 995 C C . ASP A 1 130 ? -4.291 -5.314 11.381 1.00 92.06 130 ASP A C 1
ATOM 997 O O . ASP A 1 130 ? -4.704 -4.743 12.397 1.00 92.06 130 ASP A O 1
ATOM 1001 N N . ALA A 1 131 ? -4.947 -5.257 10.218 1.00 92.00 131 ALA A N 1
ATOM 1002 C CA . ALA A 1 131 ? -6.256 -4.625 10.077 1.00 92.00 131 ALA A CA 1
ATOM 1003 C C . ALA A 1 131 ? -7.306 -5.322 10.963 1.00 92.00 131 ALA A C 1
ATOM 1005 O O . ALA A 1 131 ? -7.987 -4.662 11.750 1.00 92.00 131 ALA A O 1
ATOM 1006 N N . LEU A 1 132 ? -7.364 -6.661 10.928 1.00 93.81 132 LEU A N 1
ATOM 1007 C CA . LEU A 1 132 ? -8.278 -7.443 11.772 1.00 93.81 132 LEU A CA 1
ATOM 1008 C C . LEU A 1 132 ? -7.975 -7.279 13.266 1.00 93.81 132 LEU A C 1
ATOM 1010 O O . LEU A 1 132 ? -8.889 -7.112 14.070 1.00 93.81 132 LEU A O 1
ATOM 1014 N N . ARG A 1 133 ? -6.696 -7.277 13.662 1.00 95.56 133 ARG A N 1
ATOM 1015 C CA . ARG A 1 133 ? -6.298 -6.997 15.055 1.00 95.56 133 ARG A CA 1
ATOM 1016 C C . ARG A 1 133 ? -6.781 -5.621 15.518 1.00 95.56 133 ARG A C 1
ATOM 1018 O O . ARG A 1 133 ? -7.270 -5.496 16.641 1.00 95.56 133 ARG A O 1
ATOM 1025 N N . SER A 1 134 ? -6.677 -4.610 14.657 1.00 95.19 134 SER A N 1
ATOM 1026 C CA . SER A 1 134 ? -7.154 -3.254 14.950 1.00 95.19 134 SER A CA 1
ATOM 1027 C C . SER A 1 134 ? -8.675 -3.213 15.123 1.00 95.19 134 SER A C 1
ATOM 1029 O O . SER A 1 134 ? -9.179 -2.567 16.045 1.00 95.19 134 SER A O 1
ATOM 1031 N N . GLU A 1 135 ? -9.417 -3.955 14.300 1.00 93.50 135 GLU A N 1
ATOM 1032 C CA . GLU A 1 135 ? -10.871 -4.083 14.424 1.00 93.50 135 GLU A CA 1
ATOM 1033 C C . GLU A 1 135 ? -11.287 -4.806 15.715 1.00 93.50 135 GLU A C 1
ATOM 1035 O O . GLU A 1 135 ? -12.147 -4.314 16.450 1.00 93.50 135 GLU A O 1
ATOM 1040 N N . ILE A 1 136 ? -10.620 -5.913 16.056 1.00 97.25 136 ILE A N 1
ATOM 1041 C CA . ILE A 1 136 ? -10.826 -6.632 17.323 1.00 97.25 136 ILE A CA 1
ATOM 1042 C C . ILE A 1 136 ? -10.611 -5.692 18.513 1.00 97.25 136 ILE A C 1
ATOM 1044 O O . ILE A 1 136 ? -11.426 -5.655 19.438 1.00 97.25 136 ILE A O 1
ATOM 1048 N N . GLN A 1 137 ? -9.540 -4.897 18.493 1.00 97.62 137 GLN A N 1
ATOM 1049 C CA . GLN A 1 137 ? -9.261 -3.944 19.562 1.00 97.62 137 GLN A CA 1
ATOM 1050 C C . GLN A 1 137 ? -10.348 -2.865 19.664 1.00 97.62 137 GLN A C 1
ATOM 1052 O O . GLN A 1 137 ? -10.788 -2.541 20.772 1.00 97.62 137 GLN A O 1
ATOM 1057 N N . ARG A 1 138 ? -10.831 -2.348 18.528 1.00 96.69 138 ARG A N 1
ATOM 1058 C CA . ARG A 1 138 ? -11.942 -1.387 18.488 1.00 96.69 138 ARG A CA 1
ATOM 1059 C C . ARG A 1 138 ? -13.210 -1.968 19.119 1.00 96.69 138 ARG A C 1
ATOM 1061 O O . ARG A 1 138 ? -13.869 -1.285 19.904 1.00 96.69 138 ARG A O 1
ATOM 1068 N N . LEU A 1 139 ? -13.534 -3.228 18.829 1.00 98.06 139 LEU A N 1
ATOM 1069 C CA . LEU A 1 139 ? -14.668 -3.928 19.442 1.00 98.06 139 LEU A CA 1
ATOM 1070 C C . LEU A 1 139 ? -14.470 -4.112 20.954 1.00 98.06 139 LEU A C 1
ATOM 1072 O O . LEU A 1 139 ? -15.381 -3.831 21.734 1.00 98.06 139 LEU A O 1
ATOM 1076 N N . ALA A 1 140 ? -13.268 -4.490 21.396 1.00 98.06 140 ALA A N 1
ATOM 1077 C CA . ALA A 1 140 ? -12.953 -4.630 22.818 1.00 98.06 140 ALA A CA 1
ATOM 1078 C C . ALA A 1 140 ? -13.092 -3.299 23.584 1.00 98.06 140 ALA A C 1
ATOM 1080 O O . ALA A 1 140 ? -13.529 -3.272 24.736 1.00 98.06 140 ALA A O 1
ATOM 1081 N N . GLU A 1 141 ? -12.747 -2.170 22.962 1.00 98.00 141 GLU A N 1
ATOM 1082 C CA . GLU A 1 141 ? -12.963 -0.833 23.529 1.00 98.00 141 GLU A CA 1
ATOM 1083 C C . GLU A 1 141 ? -14.443 -0.493 23.688 1.00 98.00 141 GLU A C 1
ATOM 1085 O O . GLU A 1 141 ? -14.848 0.035 24.729 1.00 98.00 141 GLU A O 1
ATOM 1090 N N . GLN A 1 142 ? -15.257 -0.814 22.683 1.00 97.94 142 GLN A N 1
ATOM 1091 C CA . GLN A 1 142 ? -16.706 -0.640 22.748 1.00 97.94 142 GLN A CA 1
ATOM 1092 C C . GLN A 1 142 ? -17.315 -1.512 23.846 1.00 97.94 142 GLN A C 1
ATOM 1094 O O . GLN A 1 142 ? -18.106 -1.019 24.651 1.00 97.94 142 GLN A O 1
ATOM 1099 N N . GLU A 1 143 ? -16.886 -2.769 23.950 1.00 98.06 143 GLU A N 1
ATOM 1100 C CA . GLU A 1 143 ? -17.338 -3.675 25.000 1.00 98.06 143 GLU A CA 1
ATOM 1101 C C . GLU A 1 143 ? -16.997 -3.128 26.393 1.00 98.06 143 GLU A C 1
ATOM 1103 O O . GLU A 1 143 ? -17.857 -3.098 27.276 1.00 98.06 143 GLU A O 1
ATOM 1108 N N . ARG A 1 144 ? -15.772 -2.620 26.597 1.00 98.12 144 ARG A N 1
ATOM 1109 C CA . ARG A 1 144 ? -15.374 -1.985 27.866 1.00 98.12 144 ARG A CA 1
ATOM 1110 C C . ARG A 1 144 ? -16.271 -0.798 28.215 1.00 98.12 144 ARG A C 1
ATOM 1112 O O . ARG A 1 144 ? -16.697 -0.687 29.367 1.00 98.12 144 ARG A O 1
ATOM 1119 N N . LYS A 1 145 ? -16.590 0.060 27.239 1.00 97.75 145 LYS A N 1
ATOM 1120 C CA . LYS A 1 145 ? -17.503 1.200 27.430 1.00 97.75 145 LYS A CA 1
ATOM 1121 C C . LYS A 1 145 ? -18.893 0.724 27.841 1.00 97.75 145 LYS A C 1
ATOM 1123 O O . LYS A 1 145 ? -19.375 1.126 28.898 1.00 97.75 145 LYS A O 1
ATOM 1128 N N . ILE A 1 146 ? -19.488 -0.190 27.076 1.00 98.06 146 ILE A N 1
ATOM 1129 C CA . ILE A 1 146 ? -20.822 -0.743 27.352 1.00 98.06 146 ILE A CA 1
ATOM 1130 C C . ILE A 1 146 ? -20.859 -1.414 28.728 1.00 98.06 146 ILE A C 1
ATOM 1132 O O . ILE A 1 146 ? -21.774 -1.173 29.512 1.00 98.06 146 ILE A O 1
ATOM 1136 N N . ARG A 1 147 ? -19.839 -2.204 29.072 1.00 97.88 147 ARG A N 1
ATOM 1137 C CA . ARG A 1 147 ? -19.740 -2.874 30.373 1.00 97.88 147 ARG A CA 1
ATOM 1138 C C . ARG A 1 147 ? -19.656 -1.874 31.526 1.00 97.88 147 ARG A C 1
ATOM 1140 O O . ARG A 1 147 ? -20.302 -2.077 32.552 1.00 97.88 147 ARG A O 1
ATOM 1147 N N . SER A 1 148 ? -18.897 -0.788 31.363 1.00 97.50 148 SER A N 1
ATOM 1148 C CA . SER A 1 148 ? -18.824 0.283 32.365 1.00 97.50 148 SER A CA 1
ATOM 1149 C C . SER A 1 148 ? -20.172 0.986 32.552 1.00 97.50 148 SER A C 1
ATOM 1151 O O . SER A 1 148 ? -20.601 1.210 33.681 1.00 97.50 148 SER A O 1
ATOM 1153 N N . GLU A 1 149 ? -20.880 1.250 31.456 1.00 98.00 149 GLU A N 1
ATOM 1154 C CA . GLU A 1 149 ? -22.195 1.888 31.441 1.00 98.00 149 GLU A CA 1
ATOM 1155 C C . GLU A 1 149 ? -23.287 1.000 32.047 1.00 98.00 149 GLU A C 1
ATOM 1157 O O . GLU A 1 149 ? -24.142 1.488 32.792 1.00 98.00 149 GLU A O 1
ATOM 1162 N N . LYS A 1 150 ? -23.232 -0.311 31.789 1.00 97.69 150 LYS A N 1
ATOM 1163 C CA . LYS A 1 150 ? -24.096 -1.303 32.435 1.00 97.69 150 LYS A CA 1
ATOM 1164 C C . LYS A 1 150 ? -23.858 -1.327 33.942 1.00 97.69 150 LYS A C 1
ATOM 1166 O O . LYS A 1 150 ? -24.807 -1.194 34.705 1.00 97.69 150 LYS A O 1
ATOM 1171 N N . ARG A 1 151 ? -22.593 -1.392 34.371 1.00 96.50 151 ARG A N 1
ATOM 1172 C CA . ARG A 1 151 ? -22.231 -1.410 35.795 1.00 96.50 151 ARG A CA 1
ATOM 1173 C C . ARG A 1 151 ? -22.712 -0.162 36.539 1.00 96.50 151 ARG A C 1
ATOM 1175 O O . ARG A 1 151 ? -23.196 -0.280 37.658 1.00 96.50 151 ARG A O 1
ATOM 1182 N N . LYS A 1 152 ? -22.608 1.026 35.931 1.00 97.12 152 LYS A N 1
ATOM 1183 C CA . LYS A 1 152 ? -23.154 2.269 36.512 1.00 97.12 152 LYS A CA 1
ATOM 1184 C C . LYS A 1 152 ? -24.664 2.168 36.745 1.00 97.12 152 LYS A C 1
ATOM 1186 O O . LYS A 1 152 ? -25.134 2.525 37.817 1.00 97.12 152 LYS A O 1
ATOM 1191 N N . ARG A 1 153 ? -25.410 1.651 35.761 1.00 96.75 153 ARG A N 1
ATOM 1192 C CA . ARG A 1 153 ? -26.868 1.462 35.857 1.00 96.75 153 ARG A CA 1
ATOM 1193 C C . ARG A 1 153 ? -27.251 0.416 36.899 1.00 96.75 153 ARG A C 1
ATOM 1195 O O . ARG A 1 153 ? -28.216 0.627 37.614 1.00 96.75 153 ARG A O 1
ATOM 1202 N N . GLU A 1 154 ? -26.494 -0.673 37.012 1.00 94.69 154 GLU A N 1
ATOM 1203 C CA . GLU A 1 154 ? -26.705 -1.695 38.047 1.00 94.69 154 GLU A CA 1
ATOM 1204 C C . GLU A 1 154 ? -26.525 -1.121 39.457 1.00 94.69 154 GLU A C 1
ATOM 1206 O O . GLU A 1 154 ? -27.355 -1.369 40.324 1.00 94.69 154 GLU A O 1
ATOM 1211 N N . ILE A 1 155 ? -25.477 -0.320 39.682 1.00 94.50 155 ILE A N 1
ATOM 1212 C CA . ILE A 1 155 ? -25.257 0.352 40.972 1.00 94.50 155 ILE A CA 1
ATOM 1213 C C . ILE A 1 155 ? -26.410 1.312 41.275 1.00 94.50 155 ILE A C 1
ATOM 1215 O O . ILE A 1 155 ? -26.989 1.243 42.353 1.00 94.50 155 ILE A O 1
ATOM 1219 N N . PHE A 1 156 ? -26.784 2.148 40.306 1.00 94.50 156 PHE A N 1
ATOM 1220 C CA . PHE A 1 156 ? -27.893 3.087 40.463 1.00 94.50 156 PHE A CA 1
ATOM 1221 C C . PHE A 1 156 ? -29.228 2.376 40.733 1.00 94.50 156 PHE A C 1
ATOM 1223 O O . PHE A 1 156 ? -30.016 2.821 41.560 1.00 94.50 156 PHE A O 1
ATOM 1230 N N . LEU A 1 157 ? -29.480 1.238 40.078 1.00 93.12 157 LEU A N 1
ATOM 1231 C CA . LEU A 1 157 ? -30.670 0.427 40.328 1.00 93.12 157 LEU A CA 1
ATOM 1232 C C . LEU A 1 157 ? -30.693 -0.113 41.764 1.00 93.12 157 LEU A C 1
ATOM 1234 O O . LEU A 1 157 ? -31.727 -0.032 42.416 1.00 93.12 157 LEU A O 1
ATOM 1238 N N . LEU A 1 158 ? -29.565 -0.621 42.272 1.00 92.62 158 LEU A N 1
ATOM 1239 C CA . LEU A 1 158 ? -29.462 -1.089 43.660 1.00 92.62 158 LEU A CA 1
ATOM 1240 C C . LEU A 1 158 ? -29.749 0.036 44.664 1.00 92.62 158 LEU A C 1
ATOM 1242 O O . LEU A 1 158 ? -30.503 -0.170 45.616 1.00 92.62 158 LEU A O 1
ATOM 1246 N N . GLU A 1 159 ? -29.197 1.228 44.419 1.00 89.81 159 GLU A N 1
ATOM 1247 C CA . GLU A 1 159 ? -29.465 2.430 45.218 1.00 89.81 159 GLU A CA 1
ATOM 1248 C C . GLU A 1 159 ? -30.959 2.793 45.209 1.00 89.81 159 GLU A C 1
ATOM 1250 O O . GLU A 1 159 ? -31.537 3.034 46.269 1.00 89.81 159 GLU A O 1
ATOM 1255 N N . MET A 1 160 ? -31.604 2.756 44.038 1.00 87.69 160 MET A N 1
ATOM 1256 C CA . MET A 1 160 ? -33.040 3.025 43.880 1.00 87.69 160 MET A CA 1
ATOM 1257 C C . MET A 1 160 ? -33.933 1.972 44.551 1.00 87.69 160 MET A C 1
ATOM 1259 O O . MET A 1 160 ? -34.983 2.312 45.089 1.00 87.69 160 MET A O 1
ATOM 1263 N N . GLU A 1 161 ? -33.528 0.700 44.546 1.00 92.31 161 GLU A N 1
ATOM 1264 C CA . GLU A 1 161 ? -34.244 -0.394 45.219 1.00 92.31 161 GLU A CA 1
ATOM 1265 C C . GLU A 1 161 ? -34.045 -0.405 46.748 1.00 92.31 161 GLU A C 1
ATOM 1267 O O . GLU A 1 161 ? -34.589 -1.275 47.432 1.00 92.31 161 GLU A O 1
ATOM 1272 N N . GLY A 1 162 ? -33.255 0.522 47.306 1.00 80.62 162 GLY A N 1
ATOM 1273 C CA . GLY A 1 162 ? -32.958 0.577 48.741 1.00 80.62 162 GLY A CA 1
ATOM 1274 C C . GLY A 1 162 ? -32.073 -0.574 49.237 1.00 80.62 162 GLY A C 1
ATOM 1275 O O . GLY A 1 162 ? -31.967 -0.798 50.444 1.00 80.62 162 GLY A O 1
ATOM 1276 N N . LYS A 1 163 ? -31.424 -1.313 48.327 1.00 69.19 163 LYS A N 1
ATOM 1277 C CA . LYS A 1 163 ? -30.479 -2.389 48.649 1.00 69.19 163 LYS A CA 1
ATOM 1278 C C . LYS A 1 163 ? -29.064 -1.821 48.589 1.00 69.19 163 LYS A C 1
ATOM 1280 O O . LYS A 1 163 ? -28.541 -1.554 47.512 1.00 69.19 163 LYS A O 1
ATOM 1285 N N . ALA A 1 164 ? -28.425 -1.637 49.745 1.00 57.59 164 ALA A N 1
ATOM 1286 C CA . ALA A 1 164 ? -27.037 -1.180 49.787 1.00 57.59 164 ALA A CA 1
ATOM 1287 C C . ALA A 1 164 ? -26.130 -2.130 48.969 1.00 57.59 164 ALA A C 1
ATOM 1289 O O . ALA A 1 164 ? -26.260 -3.351 49.104 1.00 57.59 164 ALA A O 1
ATOM 1290 N N . PRO A 1 165 ? -25.210 -1.616 48.130 1.00 58.28 165 PRO A N 1
ATOM 1291 C CA . PRO A 1 165 ? -24.341 -2.472 47.336 1.00 58.28 165 PRO A CA 1
ATOM 1292 C C . PRO A 1 165 ? -23.410 -3.274 48.257 1.00 58.28 165 PRO A C 1
ATOM 1294 O O . PRO A 1 165 ? -22.592 -2.702 48.979 1.00 58.28 165 PRO A O 1
ATOM 1297 N N . GLU A 1 166 ? -23.499 -4.609 48.220 1.00 56.41 166 GLU A N 1
ATOM 1298 C CA . GLU A 1 166 ? -22.518 -5.483 48.871 1.00 56.41 166 GLU A CA 1
ATOM 1299 C C . GLU A 1 166 ? -21.151 -5.300 48.196 1.00 56.41 166 GLU A C 1
ATOM 1301 O O . GLU A 1 166 ? -20.823 -5.913 47.175 1.00 56.41 166 GLU A O 1
ATOM 1306 N N . VAL A 1 167 ? -20.314 -4.445 48.779 1.00 53.56 167 VAL A N 1
ATOM 1307 C CA . VAL A 1 167 ? -18.902 -4.350 48.416 1.00 53.56 167 VAL A CA 1
ATOM 1308 C C . VAL A 1 167 ? -18.236 -5.656 48.847 1.00 53.56 167 VAL A C 1
ATOM 1310 O O . VAL A 1 167 ? -17.870 -5.826 50.011 1.00 53.56 167 VAL A O 1
ATOM 1313 N N . LYS A 1 168 ? -18.058 -6.598 47.911 1.00 47.41 168 LYS A N 1
ATOM 1314 C CA . LYS A 1 168 ? -17.226 -7.791 48.132 1.00 47.41 168 LYS A CA 1
ATOM 1315 C C . LYS A 1 168 ? -15.783 -7.349 48.387 1.00 47.41 168 LYS A C 1
ATOM 1317 O O . LYS A 1 168 ? -14.989 -7.161 47.469 1.00 47.41 168 LYS A O 1
ATOM 1322 N N . SER A 1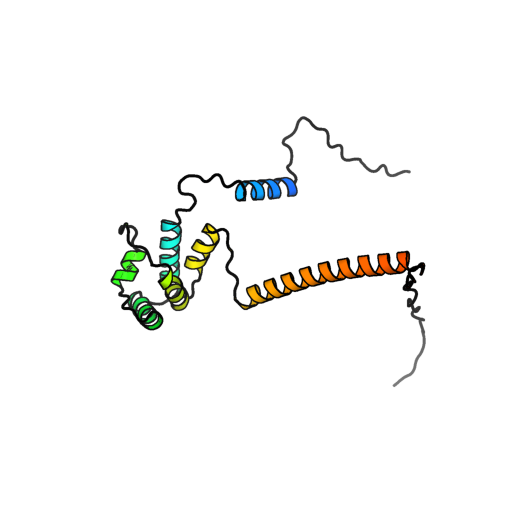 169 ? -15.463 -7.154 49.665 1.00 41.84 169 SER A N 1
ATOM 1323 C CA . SER A 1 169 ? -14.114 -6.938 50.174 1.00 41.84 169 SER A CA 1
ATOM 1324 C C . SER A 1 169 ? -13.273 -8.157 49.811 1.00 41.84 169 SER A C 1
ATOM 1326 O O . SER A 1 169 ? -13.448 -9.238 50.371 1.00 41.84 169 SER A O 1
ATOM 1328 N N . SER A 1 170 ? -12.367 -7.988 48.851 1.00 41.94 170 SER A N 1
ATOM 1329 C CA . SER A 1 170 ? -11.371 -8.992 48.488 1.00 41.94 170 SER A CA 1
ATOM 1330 C C . SER A 1 170 ? -10.345 -9.116 49.623 1.00 41.94 170 SER A C 1
ATOM 1332 O O . SER A 1 170 ? -9.236 -8.593 49.550 1.00 41.94 170 SER A O 1
ATOM 1334 N N . LYS A 1 171 ? -10.736 -9.767 50.723 1.00 49.31 171 LYS A N 1
ATOM 1335 C CA . LYS A 1 171 ? -9.839 -10.244 51.778 1.00 49.31 171 LYS A CA 1
ATOM 1336 C C . LYS A 1 171 ? -9.535 -11.724 51.532 1.00 49.31 171 LYS A C 1
ATOM 1338 O O . LYS A 1 171 ? -10.460 -12.524 51.439 1.00 49.31 171 LYS A O 1
ATOM 1343 N N . ARG A 1 172 ? -8.235 -12.055 51.612 1.00 41.44 172 ARG A N 1
ATOM 1344 C CA . ARG A 1 172 ? -7.563 -13.381 51.559 1.00 41.44 172 ARG A CA 1
ATOM 1345 C C . ARG A 1 172 ? -7.123 -13.762 50.134 1.00 41.44 172 ARG A C 1
ATOM 1347 O O . ARG A 1 172 ? -7.921 -13.728 49.217 1.00 41.44 172 ARG A O 1
ATOM 1354 N N . LEU A 1 173 ? -5.857 -14.098 49.872 1.00 41.28 173 LEU A N 1
ATOM 1355 C CA . LEU A 1 173 ? -4.938 -14.905 50.683 1.00 41.28 173 LEU A CA 1
ATOM 1356 C C . LEU A 1 173 ? -3.484 -14.384 50.608 1.00 41.28 173 LEU A C 1
ATOM 1358 O O . LEU A 1 1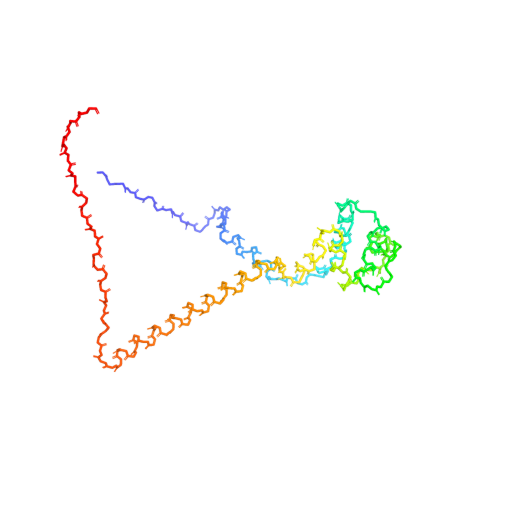73 ? -2.819 -14.538 49.589 1.00 41.28 173 LEU A O 1
ATOM 1362 N N . LEU A 1 174 ? -2.957 -13.853 51.717 1.00 41.56 174 LEU A N 1
ATOM 1363 C CA . LEU A 1 174 ? -1.530 -13.975 52.035 1.00 41.56 174 LEU A CA 1
ATOM 1364 C C . LEU A 1 174 ? -1.400 -15.196 52.952 1.00 41.56 174 LEU A C 1
ATOM 1366 O O . LEU A 1 174 ? -1.742 -15.130 54.131 1.00 41.56 174 LEU A O 1
ATOM 1370 N N . THR A 1 175 ? -0.949 -16.328 52.423 1.00 44.81 175 THR A N 1
ATOM 1371 C CA . THR A 1 175 ? -0.492 -17.452 53.252 1.00 44.81 175 THR A CA 1
ATOM 1372 C C . THR A 1 175 ? 0.968 -17.224 53.651 1.00 44.81 175 THR A C 1
ATOM 1374 O O . THR A 1 175 ? 1.800 -17.001 52.767 1.00 44.81 175 THR A O 1
ATOM 1377 N N . PRO A 1 176 ? 1.332 -17.308 54.942 1.00 44.88 176 PRO A N 1
ATOM 1378 C CA . PRO A 1 176 ? 2.724 -17.223 55.356 1.00 44.88 176 PRO A CA 1
ATOM 1379 C C . PRO A 1 176 ? 3.451 -18.524 54.986 1.00 44.88 176 PRO A C 1
ATOM 1381 O O . PRO A 1 176 ? 3.099 -19.606 55.457 1.00 44.88 176 PRO A O 1
ATOM 1384 N N . ARG A 1 177 ? 4.494 -18.423 54.150 1.00 43.12 177 ARG A N 1
ATOM 1385 C CA . ARG A 1 177 ? 5.450 -19.510 53.882 1.00 43.12 177 ARG A CA 1
ATOM 1386 C C . ARG A 1 177 ? 6.134 -19.893 55.204 1.00 43.12 177 ARG A C 1
ATOM 1388 O O . ARG A 1 177 ? 7.074 -19.230 55.641 1.00 43.12 177 ARG A O 1
ATOM 1395 N N . ARG A 1 178 ? 5.666 -20.960 55.863 1.00 43.19 178 ARG A N 1
ATOM 1396 C CA . ARG A 1 178 ?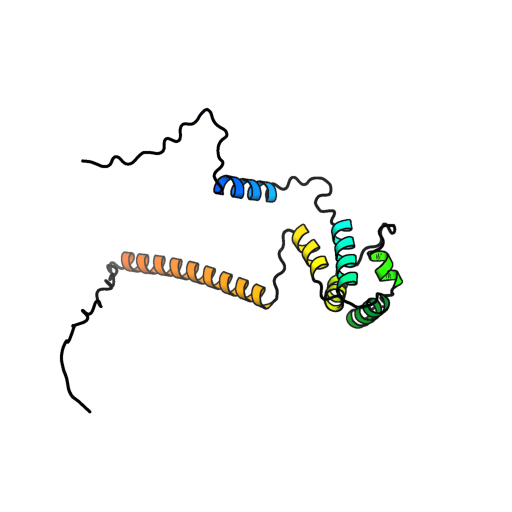 6.382 -21.582 56.986 1.00 43.19 178 ARG A CA 1
ATOM 1397 C C . ARG A 1 178 ? 7.690 -22.183 56.463 1.00 43.19 178 ARG A C 1
ATOM 1399 O O . ARG A 1 178 ? 7.676 -23.157 55.718 1.00 43.19 178 ARG A O 1
ATOM 1406 N N . LYS A 1 179 ? 8.817 -21.607 56.894 1.00 51.50 179 LYS A N 1
ATOM 1407 C CA . LYS A 1 179 ? 10.125 -22.275 56.934 1.00 51.50 179 LYS A CA 1
ATOM 1408 C C . LYS A 1 179 ? 9.973 -23.594 57.700 1.00 51.50 179 LYS A C 1
ATOM 1410 O O . LYS A 1 179 ? 9.579 -23.568 58.864 1.00 51.50 179 LYS A O 1
ATOM 1415 N N . LYS A 1 180 ? 10.348 -24.716 57.087 1.00 46.88 180 LYS A N 1
ATOM 1416 C CA . LYS A 1 180 ? 10.751 -25.925 57.813 1.00 46.88 180 LYS A CA 1
ATOM 1417 C C . LYS A 1 180 ? 12.196 -26.227 57.421 1.00 46.88 180 LYS A C 1
ATOM 1419 O O . LYS A 1 180 ? 12.492 -26.516 56.269 1.00 46.88 180 LYS A O 1
ATOM 1424 N N . LEU A 1 181 ? 13.081 -26.010 58.388 1.00 45.38 181 LEU A N 1
ATOM 1425 C CA . LEU A 1 181 ? 14.494 -26.372 58.394 1.00 45.38 181 LEU A CA 1
ATOM 1426 C C . LEU A 1 181 ? 14.635 -27.779 59.009 1.00 45.38 181 LEU A C 1
ATOM 1428 O O . LEU A 1 181 ? 13.933 -28.056 59.981 1.00 45.38 181 LEU A O 1
ATOM 1432 N N . ARG A 1 182 ? 15.626 -28.540 58.505 1.00 41.50 182 ARG A N 1
ATOM 1433 C CA . ARG A 1 182 ? 16.255 -29.785 59.033 1.00 41.50 182 ARG A CA 1
ATOM 1434 C C . ARG A 1 182 ? 15.444 -31.085 58.862 1.00 41.50 182 ARG A C 1
ATOM 1436 O O . ARG A 1 182 ? 14.234 -31.059 59.030 1.00 41.50 182 ARG A O 1
ATOM 1443 N N . GLY A 1 183 ? 16.022 -32.247 58.534 1.00 39.28 183 GLY A N 1
ATOM 1444 C CA . GLY A 1 183 ? 17.415 -32.716 58.369 1.00 39.28 183 GLY A CA 1
ATOM 1445 C C . GLY A 1 183 ? 17.427 -33.992 57.490 1.00 39.28 183 GLY A C 1
ATOM 1446 O O . GLY A 1 183 ? 16.363 -34.537 57.222 1.00 39.28 183 GLY A O 1
ATOM 1447 N N . GLU A 1 184 ? 18.541 -34.305 56.819 1.00 43.00 184 GLU A N 1
ATOM 1448 C CA . GLU A 1 184 ? 19.493 -35.397 57.156 1.00 43.00 184 GLU A CA 1
ATOM 1449 C C . GLU A 1 184 ? 19.120 -36.806 56.638 1.00 43.00 184 GLU A C 1
ATOM 1451 O O . GLU A 1 184 ? 18.010 -37.278 56.848 1.00 43.00 184 GLU A O 1
ATOM 1456 N N . GLY A 1 185 ? 20.108 -37.487 56.028 1.00 37.72 185 GLY A N 1
ATOM 1457 C CA . GLY A 1 185 ? 20.141 -38.942 55.782 1.00 37.72 185 GLY A CA 1
ATOM 1458 C C . GLY A 1 185 ? 20.110 -39.338 54.296 1.00 37.72 185 GLY A C 1
ATOM 1459 O O . GLY A 1 185 ? 19.045 -39.390 53.703 1.00 37.72 185 GLY A O 1
ATOM 1460 N N . ALA A 1 186 ? 21.251 -39.471 53.611 1.00 43.81 186 ALA A N 1
ATOM 1461 C CA . ALA A 1 186 ? 22.086 -40.683 53.547 1.00 43.81 186 ALA A CA 1
ATOM 1462 C C . ALA A 1 186 ? 21.547 -41.783 52.603 1.00 43.81 186 ALA A C 1
ATOM 1464 O O . ALA A 1 186 ? 20.788 -42.650 53.030 1.00 43.81 186 ALA A O 1
ATOM 1465 N N . LYS A 1 187 ? 22.002 -41.772 51.344 1.00 42.81 187 LYS A N 1
ATOM 1466 C CA . LYS A 1 187 ? 22.808 -42.814 50.672 1.00 42.81 187 LYS A CA 1
ATOM 1467 C C . LYS A 1 187 ? 23.008 -42.452 49.204 1.00 42.81 187 LYS A C 1
ATOM 1469 O O . LYS A 1 187 ? 22.052 -41.918 48.604 1.00 42.81 187 LYS A O 1
#

Radius of gyration: 31.96 Å; Cα contacts (8 Å, |Δi|>4): 90; chains: 1; bounding box: 57×78×84 Å

Mean predicted aligned error: 15.37 Å

Secondary structure (DSSP, 8-state):
-----------SSSS-----HHHHHHHHHHHHHS----TTTT--HHHHHHHHHHHHHHS---HHHHHHHHHHHHTS---HHHHHHHH-SS-SS----GGGHHHHHHHHT--HHHHHHHHHTT-----HHHHHHHHHHHHHHHHHHHHHHHHHHHHHHHHHTT-------------------------

pLDDT: mean 80.67, std 20.86, range [36.72, 98.25]

Foldseek 3Di:
DDDDDDDPDPDPDDDDPPDDPVNVVVVVVCVVVVCPVDPCPLVCLVVLLVQLVVLCVQQPDDLQVLQVQLCVVVVHRRGSVLSCLQNDPPNPPRHDDPVSLVSSCVNSVHCSSVQSVQVSVVHHDDDPVVVVVVVVVVVVVVVVVVVVVVVVVVCVVCVVVVNHDPPPPPDDDDDDDDDDDDDDDDD